Protein AF-A0A2W6FII2-F1 (afdb_monomer_lite)

Secondary structure (DSSP, 8-state):
-----PPP-------------------------------------------------------------------------PPP---------------------------------PPPPPPPPPHHHHHHHHHHHHHS-TT--EE--HHHHHHHHHHT--TTTEE-GGG---STT--EEEE-HHHHHHHTT-HHHHHHHHHEEEEEEES-GGG-EEEEEE-TT-HHHHHHHHHHHHHHHHHHHHHHHH-TTEE--HHHHHHHHTT-B-HHHHHHHHHHHTTS-EEEEEEE--HHHHHTT--B-EEEEEESSGGGHHHHHHHS-GGGS-SEEEESSSSEEEEEPPP-SSPPPP--

Structure (mmCIF, N/CA/C/O backbone):
data_AF-A0A2W6FII2-F1
#
_entry.id   AF-A0A2W6FII2-F1
#
loop_
_atom_site.group_PDB
_atom_site.id
_atom_site.type_symbol
_atom_site.label_atom_id
_atom_site.label_alt_id
_atom_site.label_comp_id
_atom_site.label_asym_id
_atom_site.label_entity_id
_atom_site.label_seq_id
_atom_site.pdbx_PDB_ins_code
_atom_site.Cartn_x
_atom_site.Cartn_y
_atom_site.Cartn_z
_atom_site.occupancy
_atom_site.B_iso_or_equiv
_atom_site.auth_seq_id
_atom_site.auth_comp_id
_atom_site.auth_asym_id
_atom_site.auth_atom_id
_atom_site.pdbx_PDB_model_num
ATOM 1 N N . MET A 1 1 ? -11.030 -51.544 18.376 1.00 38.69 1 MET A N 1
ATOM 2 C CA . MET A 1 1 ? -12.032 -50.611 17.818 1.00 38.69 1 MET A CA 1
ATOM 3 C C . MET A 1 1 ? -12.197 -49.469 18.803 1.00 38.69 1 MET A C 1
ATOM 5 O O . MET A 1 1 ? -12.538 -49.742 19.943 1.00 38.69 1 MET A O 1
ATOM 9 N N . VAL A 1 2 ? -11.914 -48.232 18.395 1.00 33.31 2 VAL A N 1
ATOM 10 C CA . VAL A 1 2 ? -12.173 -47.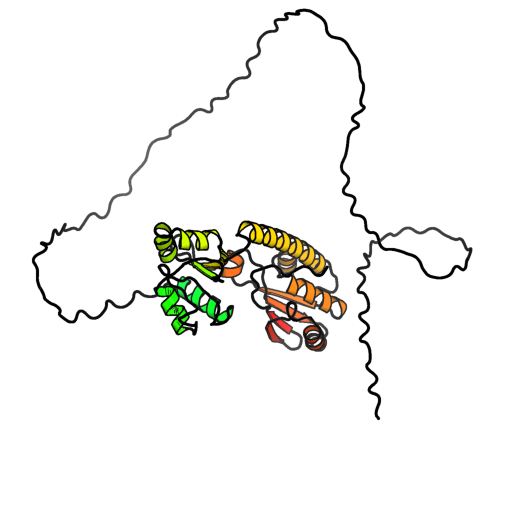013 19.182 1.00 33.31 2 VAL A CA 1
ATOM 11 C C . VAL A 1 2 ? -12.796 -46.013 18.215 1.00 33.31 2 VAL A C 1
ATOM 13 O O . VAL A 1 2 ? -12.266 -45.825 17.123 1.00 33.31 2 VAL A O 1
ATOM 16 N N . SER A 1 3 ? -13.945 -45.444 18.575 1.00 34.66 3 SER A N 1
ATOM 17 C CA . SER A 1 3 ? -14.685 -44.529 17.703 1.00 34.66 3 SER A CA 1
ATOM 18 C C . SER A 1 3 ? -14.282 -43.090 18.007 1.00 34.66 3 SER A C 1
ATOM 20 O O . SER A 1 3 ? -14.529 -42.609 19.111 1.00 34.66 3 SER A O 1
ATOM 22 N N . HIS A 1 4 ? -13.659 -42.402 17.048 1.00 36.09 4 HIS A N 1
ATOM 23 C CA . HIS A 1 4 ? -13.404 -40.968 17.166 1.00 36.09 4 HIS A CA 1
ATOM 24 C C . HIS A 1 4 ? -14.621 -40.183 16.680 1.00 36.09 4 HIS A C 1
ATOM 26 O O . HIS A 1 4 ? -14.903 -40.105 15.486 1.00 36.09 4 HIS A O 1
ATOM 32 N N . GLN A 1 5 ? -15.334 -39.599 17.637 1.00 37.62 5 GLN A N 1
ATOM 33 C CA . GLN A 1 5 ? -16.468 -38.721 17.398 1.00 37.62 5 GLN A CA 1
ATOM 34 C C . GLN A 1 5 ? -15.953 -37.348 16.939 1.00 37.62 5 GLN A C 1
ATOM 36 O O . GLN A 1 5 ? -15.399 -36.588 17.732 1.00 37.62 5 GLN A O 1
ATOM 41 N N . VAL A 1 6 ? -16.092 -37.053 15.645 1.00 36.03 6 VAL A N 1
ATOM 42 C CA . VAL A 1 6 ? -15.770 -35.735 15.076 1.00 36.03 6 VAL A CA 1
ATOM 43 C C . VAL A 1 6 ? -16.868 -34.747 15.473 1.00 36.03 6 VAL A C 1
ATOM 45 O O . VAL A 1 6 ? -18.050 -35.076 15.389 1.00 36.03 6 VAL A O 1
ATOM 48 N N . ALA A 1 7 ? -16.481 -33.553 15.922 1.00 32.28 7 ALA A N 1
ATOM 49 C CA . ALA A 1 7 ? -17.404 -32.479 16.275 1.00 32.28 7 ALA A CA 1
ATOM 50 C C . ALA A 1 7 ? -17.433 -31.414 15.169 1.00 32.28 7 ALA A C 1
ATOM 52 O O . ALA A 1 7 ? -16.389 -30.854 14.828 1.00 32.28 7 ALA A O 1
ATOM 53 N N . ASP A 1 8 ? -18.621 -31.119 14.640 1.00 32.62 8 ASP A N 1
ATOM 54 C CA . ASP A 1 8 ? -18.817 -30.066 13.641 1.00 32.62 8 ASP A CA 1
ATOM 55 C C . ASP A 1 8 ? -18.682 -28.659 14.258 1.00 32.62 8 ASP A C 1
ATOM 57 O O . ASP A 1 8 ? -19.377 -28.342 15.231 1.00 32.62 8 ASP A O 1
ATOM 61 N N . PRO A 1 9 ? -17.852 -27.763 13.690 1.00 36.78 9 PRO A N 1
ATOM 62 C CA . PRO A 1 9 ? -17.838 -26.358 14.071 1.00 36.78 9 PRO A CA 1
ATOM 63 C C . PRO A 1 9 ? -19.024 -25.617 13.431 1.00 36.78 9 PRO A C 1
ATOM 65 O O . PRO A 1 9 ? -19.047 -25.348 12.229 1.00 36.78 9 PRO A O 1
ATOM 68 N N . LEU A 1 10 ? -20.010 -25.251 14.253 1.00 30.50 10 LEU A N 1
ATOM 69 C CA . LEU A 1 10 ? -21.187 -24.478 13.841 1.00 30.50 10 LEU A CA 1
ATOM 70 C C . LEU A 1 10 ? -20.813 -23.063 13.355 1.00 30.50 10 LEU A C 1
ATOM 72 O O . LEU A 1 10 ? -20.697 -22.128 14.149 1.00 30.50 10 LEU A O 1
ATOM 76 N N . PHE A 1 11 ? -20.710 -22.877 12.037 1.00 33.56 11 PHE A N 1
ATOM 77 C CA . PHE A 1 11 ? -20.676 -21.551 11.412 1.00 33.56 11 PHE A CA 1
ATOM 78 C C . PHE A 1 11 ? -22.056 -20.880 11.499 1.00 33.56 11 PHE A C 1
ATOM 80 O O . PHE A 1 11 ? -22.897 -21.009 10.608 1.00 33.56 11 PHE A O 1
ATOM 87 N N . SER A 1 12 ? -22.298 -20.158 12.595 1.00 29.80 12 SER A N 1
ATOM 88 C CA . SER A 1 12 ? -23.512 -19.352 12.756 1.00 29.80 12 SER A CA 1
ATOM 89 C C . SER A 1 12 ? -23.487 -18.115 11.849 1.00 29.80 12 SER A C 1
ATOM 91 O O . SER A 1 12 ? -22.451 -17.471 11.676 1.00 29.80 12 SER A O 1
ATOM 93 N N . ARG A 1 13 ? -24.637 -17.775 11.259 1.00 32.69 13 ARG A N 1
ATOM 94 C CA . ARG A 1 13 ? -24.774 -16.669 10.299 1.00 32.69 13 ARG A CA 1
ATOM 95 C C . ARG A 1 13 ? -24.681 -15.311 10.999 1.00 32.69 13 ARG A C 1
ATOM 97 O O . ARG A 1 13 ? -25.552 -14.980 11.801 1.00 32.69 13 ARG A O 1
ATOM 104 N N . VAL A 1 14 ? -23.721 -14.479 10.601 1.00 31.52 14 VAL A N 1
ATOM 105 C CA . VAL A 1 14 ? -23.746 -13.041 10.911 1.00 31.52 14 VAL A CA 1
ATOM 106 C C . VAL A 1 14 ? -24.848 -12.384 10.074 1.00 31.52 14 VAL A C 1
ATOM 108 O O . VAL A 1 14 ? -24.750 -12.317 8.850 1.00 31.52 14 VAL A O 1
ATOM 111 N N . GLN A 1 15 ? -25.913 -11.907 10.721 1.00 33.03 15 GLN A N 1
ATOM 112 C CA . GLN A 1 15 ? -26.929 -11.066 10.085 1.00 33.03 15 GLN A CA 1
ATOM 113 C C . GLN A 1 15 ? -26.671 -9.595 10.420 1.00 33.03 15 GLN A C 1
ATOM 115 O O . GLN A 1 15 ? -26.760 -9.203 11.582 1.00 33.03 15 GLN A O 1
ATOM 120 N N . LEU A 1 16 ? -26.431 -8.759 9.404 1.00 30.34 16 LEU A N 1
ATOM 121 C CA . LEU A 1 16 ? -26.500 -7.307 9.578 1.00 30.34 16 LEU A CA 1
ATOM 122 C C . LEU A 1 16 ? -27.963 -6.891 9.780 1.00 30.34 16 LEU A C 1
ATOM 124 O O . LEU A 1 16 ? -28.740 -6.825 8.827 1.00 30.34 16 LEU A O 1
ATOM 128 N N . VAL A 1 17 ? -28.332 -6.572 11.021 1.00 32.59 17 VAL A N 1
ATOM 129 C CA . VAL A 1 17 ? -29.621 -5.949 11.346 1.00 32.59 17 VAL A CA 1
ATOM 130 C C . VAL A 1 17 ? -29.459 -4.429 11.327 1.00 32.59 17 VAL A C 1
ATOM 132 O O . VAL A 1 17 ? -28.720 -3.860 12.127 1.00 32.59 17 VAL A O 1
ATOM 135 N N . SER A 1 18 ? -30.161 -3.754 10.415 1.00 29.23 18 SER A N 1
ATOM 136 C CA . SER A 1 18 ? -30.154 -2.290 10.337 1.00 29.23 18 SER A CA 1
ATOM 137 C C . SER A 1 18 ? -31.098 -1.682 11.380 1.00 29.23 18 SER A C 1
ATOM 139 O O . SER A 1 18 ? -32.319 -1.815 11.283 1.00 29.23 18 SER A O 1
ATOM 141 N N . ALA A 1 19 ? -30.539 -0.998 12.379 1.00 31.92 19 ALA A N 1
ATOM 142 C CA . ALA A 1 19 ? -31.303 -0.310 13.415 1.00 31.92 19 ALA A CA 1
ATOM 143 C C . ALA A 1 19 ? -31.747 1.092 12.948 1.00 31.92 19 ALA A C 1
ATOM 145 O O . ALA A 1 19 ? -31.068 2.089 13.190 1.00 31.92 19 ALA A O 1
ATOM 146 N N . CYS A 1 20 ? -32.903 1.180 12.284 1.00 30.62 20 CYS A N 1
ATOM 147 C CA . CYS A 1 20 ? -33.530 2.461 11.945 1.00 30.62 20 CYS A CA 1
ATOM 148 C C . CYS A 1 20 ? -34.517 2.888 13.047 1.00 30.62 20 CYS A C 1
ATOM 150 O O . CYS A 1 20 ? -35.467 2.166 13.354 1.00 30.62 20 CYS A O 1
ATOM 152 N N . ALA A 1 21 ? -34.303 4.057 13.654 1.00 39.03 21 ALA A N 1
ATOM 153 C CA . ALA A 1 21 ? -35.127 4.537 14.761 1.00 39.03 21 ALA A CA 1
ATOM 154 C C . ALA A 1 21 ? -36.501 5.055 14.293 1.00 39.03 21 ALA A C 1
ATOM 156 O O . ALA A 1 21 ? -36.582 5.911 13.411 1.00 39.03 21 ALA A O 1
ATOM 157 N N . LYS A 1 22 ? -37.581 4.612 14.952 1.00 30.72 22 LYS A N 1
ATOM 158 C CA . LYS A 1 22 ? -38.911 5.238 14.868 1.00 30.72 22 LYS A CA 1
ATOM 159 C C . LYS A 1 22 ? -39.575 5.350 16.238 1.00 30.72 22 LYS A C 1
ATOM 161 O O . LYS A 1 22 ? -40.019 4.364 16.814 1.00 30.72 22 LYS A O 1
ATOM 166 N N . THR A 1 23 ? -39.696 6.582 16.718 1.00 40.09 23 THR A N 1
ATOM 167 C CA . THR A 1 23 ? -40.531 6.970 17.858 1.00 40.09 23 THR A CA 1
ATOM 168 C C . THR A 1 23 ? -41.933 7.356 17.384 1.00 40.09 23 THR A C 1
ATOM 170 O O . THR A 1 23 ? -42.165 8.473 16.928 1.00 40.09 23 THR A O 1
ATOM 173 N N . SER A 1 24 ? -42.896 6.441 17.495 1.00 38.03 24 SER A N 1
ATOM 174 C CA . SER A 1 24 ? -44.338 6.749 17.569 1.00 38.03 24 SER A CA 1
ATOM 175 C C . SER A 1 24 ? -45.067 5.513 18.096 1.00 38.03 24 SER A C 1
ATOM 177 O O . SER A 1 24 ? -44.830 4.416 17.598 1.00 38.03 24 SER A O 1
ATOM 179 N N . GLY A 1 25 ? -45.923 5.662 19.107 1.00 38.06 25 GLY A N 1
ATOM 180 C CA . GLY A 1 25 ? -46.689 4.545 19.669 1.00 38.06 25 GLY A CA 1
ATOM 181 C C . GLY A 1 25 ? -48.115 4.474 19.126 1.00 38.06 25 GLY A C 1
ATOM 182 O O . GLY A 1 25 ? -48.689 5.498 18.764 1.00 38.06 25 GLY A O 1
ATOM 183 N N . PHE A 1 26 ? -48.704 3.278 19.148 1.00 33.31 26 PHE A N 1
ATOM 184 C CA . PHE A 1 26 ? -50.156 3.079 19.157 1.00 33.31 26 PHE A CA 1
ATOM 185 C C . PHE A 1 26 ? -50.503 1.809 19.951 1.00 33.31 26 PHE A C 1
ATOM 187 O O . PHE A 1 26 ? -49.654 0.936 20.137 1.00 33.31 26 PHE A O 1
ATOM 194 N N . THR A 1 27 ? -51.719 1.734 20.485 1.00 43.84 27 THR A N 1
ATOM 195 C CA . THR A 1 27 ? -52.124 0.754 21.507 1.00 43.84 27 THR A CA 1
ATOM 196 C C . THR A 1 27 ? -52.907 -0.444 20.962 1.00 43.84 27 THR A C 1
ATOM 198 O O . THR A 1 27 ? -53.660 -0.322 20.007 1.00 43.84 27 THR A O 1
ATOM 201 N N . HIS A 1 28 ? -52.774 -1.576 21.668 1.00 33.94 28 HIS A N 1
ATOM 202 C CA . HIS A 1 28 ? -53.713 -2.708 21.752 1.00 33.94 28 HIS A CA 1
ATOM 203 C C . HIS A 1 28 ? -54.326 -3.290 20.459 1.00 33.94 28 HIS A C 1
ATOM 205 O O . HIS A 1 28 ? -55.307 -2.778 19.932 1.00 33.94 28 HIS A O 1
ATOM 211 N N . SER A 1 29 ? -53.980 -4.551 20.176 1.00 30.09 29 SER A N 1
ATOM 212 C CA . SER A 1 29 ? -54.974 -5.626 20.340 1.00 30.09 29 SER A CA 1
ATOM 213 C C . SER A 1 29 ? -54.310 -6.985 20.603 1.00 30.09 29 SER A C 1
ATOM 215 O O . SER A 1 29 ? -53.118 -7.160 20.356 1.00 30.09 29 SER A O 1
ATOM 217 N N . ARG A 1 30 ? -55.085 -7.947 21.116 1.00 44.97 30 ARG A N 1
ATOM 218 C CA . ARG A 1 30 ? -54.739 -9.376 21.139 1.00 44.97 30 ARG A CA 1
ATOM 219 C C . ARG A 1 30 ? -55.514 -10.084 20.032 1.00 44.97 30 ARG A C 1
ATOM 221 O O . ARG A 1 30 ? -56.713 -9.867 19.923 1.00 44.97 30 ARG A O 1
ATOM 228 N N . ILE A 1 31 ? -54.865 -11.028 19.364 1.00 36.88 31 ILE A N 1
ATOM 229 C CA . ILE A 1 31 ? -55.362 -12.383 19.075 1.00 36.88 31 ILE A CA 1
ATOM 230 C C . ILE A 1 31 ? -54.108 -13.216 18.791 1.00 36.88 31 ILE A C 1
ATOM 232 O O . ILE A 1 31 ? -53.127 -12.695 18.263 1.00 36.88 31 ILE A O 1
ATOM 236 N N . GLY A 1 32 ? -54.094 -14.468 19.239 1.00 33.66 32 GLY A N 1
ATOM 237 C CA . GLY A 1 32 ? -52.989 -15.389 18.990 1.00 33.66 32 GLY A CA 1
ATOM 238 C C . GLY A 1 32 ? -53.441 -16.481 18.039 1.00 33.66 32 GLY A C 1
ATOM 239 O O . GLY A 1 32 ? -54.550 -16.987 18.184 1.00 33.66 32 GLY A O 1
ATOM 240 N N . GLU A 1 33 ? -52.568 -16.876 17.121 1.00 31.83 33 GLU A N 1
ATOM 241 C CA . GLU A 1 33 ? -52.754 -18.081 16.324 1.00 31.83 33 GLU A CA 1
ATOM 242 C C . GLU A 1 33 ? -51.418 -18.820 16.192 1.00 31.83 33 GLU A C 1
ATOM 244 O O . GLU A 1 33 ? -50.343 -18.235 16.345 1.00 31.83 33 GLU A O 1
ATOM 249 N N . ARG A 1 34 ? -51.497 -20.139 16.026 1.00 36.22 34 ARG A N 1
ATOM 250 C CA . ARG A 1 34 ? -50.380 -21.077 16.166 1.00 36.22 34 ARG A CA 1
ATOM 251 C C . ARG A 1 34 ? -50.219 -21.808 14.843 1.00 36.22 34 ARG A C 1
ATOM 253 O O . ARG A 1 34 ? -51.082 -22.607 14.494 1.00 36.22 34 ARG A O 1
ATOM 260 N N . MET A 1 35 ? -49.132 -21.535 14.129 1.00 27.28 35 MET A N 1
ATOM 261 C CA . MET A 1 35 ? -48.853 -22.135 12.826 1.00 27.28 35 MET A CA 1
ATOM 262 C C . MET A 1 35 ? -47.379 -22.536 12.741 1.00 27.28 35 MET A C 1
ATOM 264 O O . MET A 1 35 ? -46.514 -21.819 13.244 1.00 27.28 35 MET A O 1
ATOM 268 N N . ASP A 1 36 ? -47.127 -23.716 12.179 1.00 32.97 36 ASP A N 1
ATOM 269 C CA . ASP A 1 36 ? -45.833 -24.399 12.243 1.00 32.97 36 ASP A CA 1
ATOM 270 C C . ASP A 1 36 ? -44.835 -23.969 11.148 1.00 32.97 36 ASP A C 1
ATOM 272 O O . ASP A 1 36 ? -45.135 -23.191 10.243 1.00 32.97 36 ASP A O 1
ATOM 276 N N . SER A 1 37 ? -43.602 -24.456 11.296 1.00 32.41 37 SER A N 1
ATOM 277 C CA . SER A 1 37 ? -42.405 -24.053 10.551 1.00 32.41 37 SER A CA 1
ATOM 278 C C . SER A 1 37 ? -42.396 -24.386 9.049 1.00 32.41 37 SER A C 1
ATOM 280 O O . SER A 1 37 ? -43.080 -25.292 8.584 1.00 32.41 37 SER A O 1
ATOM 282 N N . ASN A 1 38 ? -41.440 -23.750 8.355 1.00 30.92 38 ASN A N 1
ATOM 283 C CA . ASN A 1 38 ? -40.922 -24.060 7.011 1.00 30.92 38 ASN A CA 1
ATOM 284 C C . ASN A 1 38 ? -41.774 -23.616 5.802 1.00 30.92 38 ASN A C 1
ATOM 286 O O . ASN A 1 38 ? -42.348 -24.453 5.118 1.00 30.92 38 ASN A O 1
ATOM 290 N N . ASP A 1 39 ? -41.710 -22.324 5.446 1.00 31.08 39 ASP A N 1
ATOM 291 C CA . ASP A 1 39 ? -41.029 -21.923 4.193 1.00 31.08 39 ASP A CA 1
ATOM 292 C C . ASP A 1 39 ? -40.859 -20.392 4.059 1.00 31.08 39 ASP A C 1
ATOM 294 O O . ASP A 1 39 ? -41.840 -19.653 4.012 1.00 31.08 39 ASP A O 1
ATOM 298 N N . VAL A 1 40 ? -39.616 -19.897 3.937 1.00 28.80 40 VAL A N 1
ATOM 299 C CA . VAL A 1 40 ? -39.318 -18.514 3.496 1.00 28.80 40 VAL A CA 1
ATOM 300 C C . VAL A 1 40 ? -38.019 -18.487 2.682 1.00 28.80 40 VAL A C 1
ATOM 302 O O . VAL A 1 40 ? -36.916 -18.425 3.227 1.00 28.80 40 VAL A O 1
ATOM 305 N N . PHE A 1 41 ? -38.141 -18.478 1.353 1.00 31.25 41 PHE A N 1
ATOM 306 C CA . PHE A 1 41 ? -37.009 -18.254 0.450 1.00 31.25 41 PHE A CA 1
ATOM 307 C C . PHE A 1 41 ? -36.593 -16.775 0.413 1.00 31.25 41 PHE A C 1
ATOM 309 O O . PHE A 1 41 ? -37.404 -15.885 0.154 1.00 31.25 41 PHE A O 1
ATOM 316 N N . LEU A 1 42 ? -35.297 -16.506 0.587 1.00 28.17 42 LEU A N 1
ATOM 317 C CA . LEU A 1 42 ? -34.729 -15.164 0.447 1.00 28.17 42 LEU A CA 1
ATOM 318 C C . LEU A 1 42 ? -34.654 -14.742 -1.031 1.00 28.17 42 LEU A C 1
ATOM 320 O O . LEU A 1 42 ? -33.925 -15.335 -1.824 1.00 28.17 42 LEU A O 1
ATOM 324 N N . ARG A 1 43 ? -35.350 -13.655 -1.391 1.00 29.48 43 ARG A N 1
ATOM 325 C CA . ARG A 1 43 ? -35.180 -12.937 -2.669 1.00 29.48 43 ARG A CA 1
ATOM 326 C C . ARG A 1 43 ? -35.158 -11.419 -2.457 1.00 29.48 43 ARG A C 1
ATOM 328 O O . ARG A 1 43 ? -36.135 -10.721 -2.719 1.00 29.48 43 ARG A O 1
ATOM 335 N N . ALA A 1 44 ? -34.008 -10.897 -2.034 1.00 28.72 44 ALA A N 1
ATOM 336 C CA . ALA A 1 44 ? -33.724 -9.462 -2.077 1.00 28.72 44 ALA A CA 1
ATOM 337 C C . ALA A 1 44 ? -33.483 -9.027 -3.537 1.00 28.72 44 ALA A C 1
ATOM 339 O O . ALA A 1 44 ? -32.374 -9.108 -4.063 1.00 28.72 44 ALA A O 1
ATOM 340 N N . ARG A 1 45 ? -34.555 -8.629 -4.229 1.00 27.92 45 ARG A N 1
ATOM 341 C CA . ARG A 1 45 ? -34.520 -8.235 -5.643 1.00 27.92 45 ARG A CA 1
ATOM 342 C C . ARG A 1 45 ? -34.179 -6.748 -5.756 1.00 27.92 45 ARG A C 1
ATOM 344 O O . ARG A 1 45 ? -35.030 -5.912 -5.468 1.00 27.92 45 ARG A O 1
ATOM 351 N N . TRP A 1 46 ? -32.964 -6.420 -6.201 1.00 29.83 46 TRP A N 1
ATOM 352 C CA . TRP A 1 46 ? -32.607 -5.042 -6.559 1.00 29.83 46 TRP A CA 1
ATOM 353 C C . TRP A 1 46 ? -33.564 -4.522 -7.640 1.00 29.83 46 TRP A C 1
ATOM 355 O O . TRP A 1 46 ? -33.584 -5.039 -8.756 1.00 29.83 46 TRP A O 1
ATOM 365 N N . TYR A 1 47 ? -34.346 -3.496 -7.303 1.00 31.09 47 TYR A N 1
ATOM 366 C CA . TYR A 1 47 ? -35.187 -2.758 -8.241 1.00 31.09 47 TYR A CA 1
ATOM 367 C C . TYR A 1 47 ? -34.716 -1.304 -8.274 1.00 31.09 47 TYR A C 1
ATOM 369 O O . TYR A 1 47 ? -35.104 -0.484 -7.445 1.00 31.09 47 TYR A O 1
ATOM 377 N N . GLY A 1 48 ? -33.843 -0.994 -9.233 1.00 28.95 48 GLY A N 1
ATOM 378 C CA . GLY A 1 48 ? -33.548 0.391 -9.581 1.00 28.95 48 GLY A CA 1
ATOM 379 C C . GLY A 1 48 ? -34.761 0.993 -10.285 1.00 28.95 48 GLY A C 1
ATOM 380 O O . GLY A 1 48 ? -35.169 0.488 -11.334 1.00 28.95 48 GLY A O 1
ATOM 381 N N . SER A 1 49 ? -35.342 2.049 -9.712 1.00 28.72 49 SER A N 1
ATOM 382 C CA . SER A 1 49 ? -36.406 2.800 -10.379 1.00 28.72 49 SER A CA 1
ATOM 383 C C . SER A 1 49 ? -35.867 3.373 -11.686 1.00 28.72 49 SER A C 1
ATOM 385 O O . SER A 1 49 ? -34.880 4.106 -11.684 1.00 28.72 49 SER A O 1
ATOM 387 N N . SER A 1 50 ? -36.499 3.016 -12.798 1.00 34.53 50 SER A N 1
ATOM 388 C CA . SER A 1 50 ? -36.220 3.587 -14.112 1.00 34.53 50 SER A CA 1
ATOM 389 C C . SER A 1 50 ? -37.538 4.058 -14.701 1.00 34.53 50 SER A C 1
ATOM 391 O O . SER A 1 50 ? -38.394 3.245 -15.049 1.00 34.53 50 SER A O 1
ATOM 393 N N . ASP A 1 51 ? -37.704 5.377 -14.779 1.00 37.25 51 ASP A N 1
ATOM 394 C CA . ASP A 1 51 ? -38.867 5.979 -15.417 1.00 37.25 51 ASP A CA 1
ATOM 395 C C . ASP A 1 51 ? -38.923 5.554 -16.886 1.00 37.25 51 ASP A C 1
ATOM 397 O O . ASP A 1 51 ? -38.012 5.816 -17.677 1.00 37.25 51 ASP A O 1
ATOM 401 N N . ARG A 1 52 ? -40.022 4.899 -17.259 1.00 37.22 52 ARG A N 1
ATOM 402 C CA . ARG A 1 52 ? -40.416 4.699 -18.650 1.00 37.22 52 ARG A CA 1
ATOM 403 C C . ARG A 1 52 ? -41.728 5.425 -18.874 1.00 37.22 52 ARG A C 1
ATOM 405 O O . ARG A 1 52 ? -42.759 5.000 -18.368 1.00 37.22 52 ARG A O 1
ATOM 412 N N . ALA A 1 53 ? -41.664 6.501 -19.651 1.00 36.34 53 ALA A N 1
ATOM 413 C CA . ALA A 1 53 ? -42.850 7.078 -20.260 1.00 36.34 53 ALA A CA 1
ATOM 414 C C . ALA A 1 53 ? -43.474 6.067 -21.237 1.00 36.34 53 ALA A C 1
ATOM 416 O O . ALA A 1 53 ? -42.753 5.317 -21.906 1.00 36.34 53 ALA A O 1
ATOM 417 N N . ASP A 1 54 ? -44.802 6.061 -21.319 1.00 39.47 54 ASP A N 1
ATOM 418 C CA . ASP A 1 54 ? -45.547 5.182 -22.215 1.00 39.47 54 ASP A CA 1
ATOM 419 C C . ASP A 1 54 ? -45.211 5.428 -23.691 1.00 39.47 54 ASP A C 1
ATOM 421 O O . ASP A 1 54 ? -45.139 6.565 -24.162 1.00 39.47 54 ASP A O 1
ATOM 425 N N . VAL A 1 55 ? -45.083 4.335 -24.446 1.00 38.78 55 VAL A N 1
ATOM 426 C CA . VAL A 1 55 ? -45.049 4.350 -25.913 1.00 38.78 55 VAL A CA 1
ATOM 427 C C . VAL A 1 55 ? -46.214 3.506 -26.418 1.00 38.78 55 VAL A C 1
ATOM 429 O O . VAL A 1 55 ? -46.080 2.312 -26.688 1.00 38.78 55 VAL A O 1
ATOM 432 N N . SER A 1 56 ? -47.382 4.137 -26.524 1.00 45.66 56 SER A N 1
ATOM 433 C CA . SER A 1 56 ? -48.563 3.530 -27.138 1.00 45.66 56 SER A CA 1
ATOM 434 C C . SER A 1 56 ? -48.342 3.329 -28.637 1.00 45.66 56 SER A C 1
ATOM 436 O O . SER A 1 56 ? -48.084 4.285 -29.368 1.00 45.66 56 SER A O 1
ATOM 438 N N . MET A 1 57 ? -48.490 2.093 -29.116 1.00 39.53 57 MET A N 1
ATOM 439 C CA . MET A 1 57 ? -48.549 1.816 -30.552 1.00 39.53 57 MET A CA 1
ATOM 440 C C . MET A 1 57 ? -49.908 2.241 -31.120 1.00 39.53 57 MET A C 1
ATOM 442 O O . MET A 1 57 ? -50.950 1.812 -30.629 1.00 39.53 57 MET A O 1
ATOM 446 N N . GLY A 1 58 ? -49.889 3.035 -32.191 1.00 41.94 58 GLY A N 1
ATOM 447 C CA . GLY A 1 58 ? -51.062 3.384 -32.991 1.00 41.94 58 GLY A CA 1
ATOM 448 C C . GLY A 1 58 ? -50.734 3.277 -34.478 1.00 41.94 58 GLY A C 1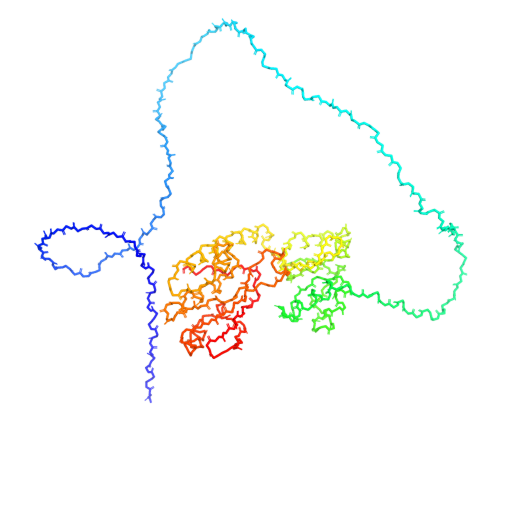
ATOM 449 O O . GLY A 1 58 ? -49.810 3.932 -34.954 1.00 41.94 58 GLY A O 1
ATOM 450 N N . LEU A 1 59 ? -51.467 2.432 -35.204 1.00 52.12 59 LEU A N 1
ATOM 451 C CA . LEU A 1 59 ? -51.338 2.260 -36.655 1.00 52.12 59 LEU A CA 1
ATOM 452 C C . LEU A 1 59 ? -52.347 3.156 -37.387 1.00 52.12 59 LEU A C 1
ATOM 454 O O . LEU A 1 59 ? -53.511 3.214 -36.996 1.00 52.12 59 LEU A O 1
ATOM 458 N N . GLY A 1 60 ? -51.924 3.791 -38.483 1.00 37.78 60 GLY A N 1
ATOM 459 C CA . GLY A 1 60 ? -52.800 4.572 -39.360 1.00 37.78 60 GLY A CA 1
ATOM 460 C C . GLY A 1 60 ? -52.144 4.910 -40.704 1.00 37.78 60 GLY A C 1
ATOM 461 O O . GLY A 1 60 ? -50.957 5.219 -40.757 1.00 37.78 60 GLY A O 1
ATOM 462 N N . HIS A 1 61 ? -52.918 4.821 -41.790 1.00 39.50 61 HIS A N 1
ATOM 463 C CA . HIS A 1 61 ? -52.617 5.441 -43.095 1.00 39.50 61 HIS A CA 1
ATOM 464 C C . HIS A 1 61 ? -52.751 6.987 -42.971 1.00 39.50 61 HIS A C 1
ATOM 466 O O . HIS A 1 61 ? -53.269 7.467 -41.967 1.00 39.50 61 HIS A O 1
ATOM 472 N N . ASP A 1 62 ? -52.287 7.848 -43.882 1.00 40.28 62 ASP A N 1
ATOM 473 C CA . ASP A 1 62 ? -52.385 7.795 -45.351 1.00 40.28 62 ASP A CA 1
ATOM 474 C C . ASP A 1 62 ? -51.415 8.812 -46.022 1.00 40.28 62 ASP A C 1
ATOM 476 O O . ASP A 1 62 ? -51.056 9.800 -45.372 1.00 40.28 62 ASP A O 1
ATOM 480 N N . PRO A 1 63 ? -50.958 8.635 -47.285 1.00 70.06 63 PRO A N 1
ATOM 481 C CA . PRO A 1 63 ? -49.974 9.527 -47.902 1.00 70.06 63 PRO A CA 1
ATOM 482 C C . PRO A 1 63 ? -50.567 10.484 -48.957 1.00 70.06 63 PRO A C 1
ATOM 484 O O . PRO A 1 63 ? -50.871 10.071 -50.080 1.00 70.06 63 PRO A O 1
ATOM 487 N N . SER A 1 64 ? -50.608 11.800 -48.687 1.00 48.53 64 SER A N 1
ATOM 488 C CA . SER A 1 64 ? -50.764 12.799 -49.765 1.00 48.53 64 SER A CA 1
ATOM 489 C C . SER A 1 64 ? -50.412 14.264 -49.453 1.00 48.53 64 SER A C 1
ATOM 491 O O . SER A 1 64 ? -50.858 14.842 -48.472 1.00 48.53 64 SER A O 1
ATOM 493 N N . ARG A 1 65 ? -49.771 14.873 -50.466 1.00 41.81 65 ARG A N 1
ATOM 494 C CA . ARG A 1 65 ? -49.909 16.260 -50.971 1.00 41.81 65 ARG A CA 1
ATOM 495 C C . ARG A 1 65 ? -49.346 17.500 -50.232 1.00 41.81 65 ARG A C 1
ATOM 497 O O . ARG A 1 65 ? -49.620 17.801 -49.083 1.00 41.81 65 ARG A O 1
ATOM 504 N N . THR A 1 66 ? -48.720 18.316 -51.094 1.00 42.75 66 THR A N 1
ATOM 505 C CA . THR A 1 66 ? -48.660 19.796 -51.149 1.00 42.75 66 THR A CA 1
ATOM 506 C C . THR A 1 66 ? -47.941 20.607 -50.066 1.00 42.75 66 THR A C 1
ATOM 508 O O . THR A 1 66 ? -48.495 20.950 -49.033 1.00 42.75 66 THR A O 1
ATOM 511 N N . VAL A 1 67 ? -46.757 21.097 -50.460 1.00 49.03 67 VAL A N 1
ATOM 512 C CA . VAL A 1 67 ? -46.499 22.529 -50.744 1.00 49.03 67 VAL A CA 1
ATOM 513 C C . VAL A 1 67 ? -47.166 23.540 -49.798 1.00 49.03 67 VAL A C 1
ATOM 515 O O . VAL A 1 67 ? -48.327 23.897 -49.970 1.00 49.03 67 VAL A O 1
ATOM 518 N N . GLY A 1 68 ? -46.354 24.132 -48.919 1.00 38.25 68 GLY A N 1
ATOM 519 C CA . GLY A 1 68 ? -46.676 25.360 -48.191 1.00 38.25 68 GLY A CA 1
ATOM 520 C C . GLY A 1 68 ? -45.412 26.180 -47.936 1.00 38.25 68 GLY A C 1
ATOM 521 O O . GLY A 1 68 ? -44.674 25.907 -46.995 1.00 38.25 68 GLY A O 1
ATOM 522 N N . GLN A 1 69 ? -45.128 27.176 -48.783 1.00 48.72 69 GLN A N 1
ATOM 523 C CA . GLN A 1 69 ? -44.071 28.148 -48.489 1.00 48.72 69 GLN A CA 1
ATOM 524 C C . GLN A 1 69 ? -44.538 29.090 -47.377 1.00 48.72 69 GLN A C 1
ATOM 526 O O . GLN A 1 69 ? -45.597 29.695 -47.513 1.00 48.72 69 GLN A O 1
ATOM 531 N N . HIS A 1 70 ? -43.705 29.338 -46.365 1.00 41.75 70 HIS A N 1
ATOM 532 C CA . HIS A 1 70 ? -43.805 30.579 -45.597 1.00 41.75 70 HIS A CA 1
ATOM 533 C C . HIS A 1 70 ? -42.430 31.165 -45.271 1.00 41.75 70 HIS A C 1
ATOM 535 O O . HIS A 1 70 ? -41.585 30.541 -44.633 1.00 41.75 70 HIS A O 1
ATOM 541 N N . ARG A 1 71 ? -42.215 32.407 -45.720 1.00 47.50 71 ARG A N 1
ATOM 542 C CA . ARG A 1 71 ? -41.081 33.245 -45.319 1.00 47.50 71 ARG A CA 1
ATOM 543 C C . ARG A 1 71 ? -41.369 33.874 -43.953 1.00 47.50 71 ARG A C 1
ATOM 545 O O . ARG A 1 71 ? -42.354 34.594 -43.826 1.00 47.50 71 ARG A O 1
ATOM 552 N N . ALA A 1 72 ? -40.451 33.706 -43.006 1.00 45.94 72 ALA A N 1
ATOM 553 C CA . ALA A 1 72 ? -40.246 34.604 -41.866 1.00 45.94 72 ALA A CA 1
ATOM 554 C C . ALA A 1 72 ? -38.763 34.495 -41.441 1.00 45.94 72 ALA A C 1
ATOM 556 O O . ALA A 1 72 ? -38.349 33.515 -40.837 1.00 45.94 72 ALA A O 1
ATOM 557 N N . SER A 1 73 ? -37.855 35.296 -42.000 1.00 46.72 73 SER A N 1
ATOM 558 C CA . SER A 1 73 ? -37.545 36.677 -41.586 1.00 46.72 73 SER A CA 1
ATOM 559 C C . SER A 1 73 ? -36.761 36.789 -40.263 1.00 46.72 73 SER A C 1
ATOM 561 O O . SER A 1 73 ? -37.323 37.067 -39.211 1.00 46.72 73 SER A O 1
ATOM 563 N N . ILE A 1 74 ? -35.436 36.656 -40.382 1.00 48.84 74 ILE A N 1
ATOM 564 C CA . ILE A 1 74 ? -34.408 37.479 -39.714 1.00 48.84 74 ILE A CA 1
ATOM 565 C C . ILE A 1 74 ? -34.607 37.773 -38.210 1.00 48.84 74 ILE A C 1
ATOM 567 O O . ILE A 1 74 ? -35.307 38.713 -37.835 1.00 48.84 74 ILE A O 1
ATOM 571 N N . ARG A 1 75 ? -33.753 37.168 -37.373 1.00 43.81 75 ARG A N 1
ATOM 572 C CA . ARG A 1 75 ? -33.028 37.925 -36.333 1.00 43.81 75 ARG A CA 1
ATOM 573 C C . ARG A 1 75 ? -31.671 37.294 -36.030 1.00 43.81 75 ARG A C 1
ATOM 575 O O . ARG A 1 75 ? -31.589 36.187 -35.515 1.00 43.81 75 ARG A O 1
ATOM 582 N N . SER A 1 76 ? -30.604 38.018 -36.353 1.00 47.12 76 SER A N 1
ATOM 583 C CA . SER A 1 76 ? -29.225 37.627 -36.070 1.00 47.12 76 SER A CA 1
ATOM 584 C C . SER A 1 76 ? -28.847 37.960 -34.624 1.00 47.12 76 SER A C 1
ATOM 586 O O . SER A 1 76 ? -28.678 39.125 -34.255 1.00 47.12 76 SER A O 1
ATOM 588 N N . THR A 1 77 ? -28.669 36.934 -33.794 1.00 49.09 77 THR A N 1
ATOM 589 C CA . THR A 1 77 ? -27.917 37.064 -32.540 1.00 49.09 77 THR A CA 1
ATOM 590 C C . THR A 1 77 ? -26.421 37.129 -32.859 1.00 49.09 77 THR A C 1
ATOM 592 O O . THR A 1 77 ? -25.922 36.469 -33.769 1.00 49.09 77 THR A O 1
ATOM 595 N N . ARG A 1 78 ? -25.709 38.039 -32.188 1.00 49.84 78 ARG A N 1
ATOM 596 C CA . ARG A 1 78 ? -24.383 38.505 -32.622 1.00 49.84 78 ARG A CA 1
ATOM 597 C C . ARG A 1 78 ? -23.271 37.607 -32.081 1.00 49.84 78 ARG A C 1
ATOM 599 O O . ARG A 1 78 ? -23.245 37.330 -30.884 1.00 49.84 78 ARG A O 1
ATOM 606 N N . PHE A 1 79 ? -22.303 37.253 -32.927 1.00 46.78 79 PHE A N 1
ATOM 607 C CA . PHE A 1 79 ? -21.038 36.675 -32.469 1.00 46.78 79 PHE A CA 1
ATOM 608 C C . PHE A 1 79 ? -20.269 37.705 -31.631 1.00 46.78 79 PHE A C 1
ATOM 610 O O . PHE A 1 79 ? -19.850 38.753 -32.124 1.00 46.78 79 PHE A O 1
ATOM 617 N N . GLY A 1 80 ? -20.107 37.415 -30.340 1.00 41.53 80 GLY A N 1
ATOM 618 C CA . GLY A 1 80 ? -19.390 38.270 -29.399 1.00 41.53 80 GLY A CA 1
ATOM 619 C C . GLY A 1 80 ? -17.877 38.115 -29.521 1.00 41.53 80 GLY A C 1
ATOM 620 O O . GLY A 1 80 ? -17.272 37.397 -28.727 1.00 41.53 80 GLY A O 1
ATOM 621 N N . HIS A 1 81 ? -17.257 38.799 -30.485 1.00 39.44 81 HIS A N 1
ATOM 622 C CA . HIS A 1 81 ? -15.797 38.906 -30.550 1.00 39.44 81 HIS A CA 1
ATOM 623 C C . HIS A 1 81 ? -15.254 39.550 -29.263 1.00 39.44 81 HIS A C 1
ATOM 625 O O . HIS A 1 81 ? -15.492 40.730 -29.004 1.00 39.44 81 HIS A O 1
ATOM 631 N N . ARG A 1 82 ? -14.497 38.791 -28.460 1.00 47.47 82 ARG A N 1
ATOM 632 C CA . ARG A 1 82 ? -13.688 39.365 -27.374 1.00 47.47 82 ARG A CA 1
ATOM 633 C C . ARG A 1 82 ? -12.418 39.980 -27.980 1.00 47.47 82 ARG A C 1
ATOM 635 O O . ARG A 1 82 ? -11.711 39.272 -28.695 1.00 47.47 82 ARG A O 1
ATOM 642 N N . PRO A 1 83 ? -12.124 41.270 -27.740 1.00 55.28 83 PRO A N 1
ATOM 643 C CA . PRO A 1 83 ? -10.977 41.927 -28.352 1.00 55.28 83 PRO A CA 1
ATOM 644 C C . PRO A 1 83 ? -9.663 41.502 -27.690 1.00 55.28 83 PRO A C 1
ATOM 646 O O . PRO A 1 83 ? -9.554 41.462 -26.464 1.00 55.28 83 PRO A O 1
ATOM 649 N N . TYR A 1 84 ? -8.639 41.277 -28.511 1.00 42.25 84 TYR A N 1
ATOM 650 C CA . TYR A 1 84 ? -7.253 41.307 -28.051 1.00 42.25 84 TYR A CA 1
ATOM 651 C C . TYR A 1 84 ? -6.906 42.725 -27.571 1.00 42.25 84 TYR A C 1
ATOM 653 O O . TYR A 1 84 ? -7.272 43.713 -28.211 1.00 42.25 84 TYR A O 1
ATOM 661 N N . ARG A 1 85 ? -6.133 42.829 -26.487 1.00 48.97 85 ARG A N 1
ATOM 662 C CA . ARG A 1 85 ? -5.383 44.041 -26.137 1.00 48.97 85 ARG A CA 1
ATOM 663 C C . ARG A 1 85 ? -3.940 43.657 -25.805 1.00 48.97 85 ARG A C 1
ATOM 665 O O . ARG A 1 85 ? -3.739 42.979 -24.800 1.00 48.97 85 ARG A O 1
ATOM 672 N N . PRO A 1 86 ? -2.947 44.065 -26.612 1.00 52.84 86 PRO A N 1
ATOM 673 C CA . PRO A 1 86 ? -1.553 43.963 -26.216 1.00 52.84 86 PRO A CA 1
ATOM 674 C C . PRO A 1 86 ? -1.226 45.061 -25.198 1.00 52.84 86 PRO A C 1
ATOM 676 O O . PRO A 1 86 ? -1.664 46.203 -25.343 1.00 52.84 86 PRO A O 1
ATOM 679 N N . VAL A 1 87 ? -0.410 44.726 -24.202 1.00 54.53 87 VAL A N 1
ATOM 680 C CA . VAL A 1 87 ? 0.361 45.698 -23.419 1.00 54.53 87 VAL A CA 1
ATOM 681 C C . VAL A 1 87 ? 1.823 45.284 -23.542 1.00 54.53 87 VAL A C 1
ATOM 683 O O . VAL A 1 87 ? 2.157 44.110 -23.402 1.00 54.53 87 VAL A O 1
ATOM 686 N N . VAL A 1 88 ? 2.665 46.249 -23.894 1.00 44.12 88 VAL A N 1
ATOM 687 C CA . VAL A 1 88 ? 4.103 46.107 -24.173 1.00 44.12 88 VAL A CA 1
ATOM 688 C C . VAL A 1 88 ? 4.855 46.990 -23.159 1.00 44.12 88 VAL A C 1
ATOM 690 O O . VAL A 1 88 ? 4.210 47.828 -22.532 1.00 44.12 88 VAL A O 1
ATOM 693 N N . LEU A 1 89 ? 6.188 46.841 -23.047 1.00 43.06 89 LEU A N 1
ATOM 694 C CA . LEU A 1 89 ? 7.106 47.525 -22.101 1.00 43.06 89 LEU A CA 1
ATOM 695 C C . LEU A 1 89 ? 6.984 47.054 -20.625 1.00 43.06 89 LEU A C 1
ATOM 697 O O . LEU A 1 89 ? 5.876 46.834 -20.155 1.00 43.06 89 LEU A O 1
ATOM 701 N N . THR A 1 90 ? 8.033 46.915 -19.788 1.00 42.75 90 THR A N 1
ATOM 702 C CA . THR A 1 90 ? 9.521 46.740 -19.907 1.00 42.75 90 THR A CA 1
ATOM 703 C C . THR A 1 90 ? 10.059 46.317 -18.495 1.00 42.75 90 THR A C 1
ATOM 705 O O . THR A 1 90 ? 9.228 46.121 -17.616 1.00 42.75 90 THR A O 1
ATOM 708 N N . LEU A 1 91 ? 11.344 46.130 -18.117 1.00 36.75 91 LEU A N 1
ATOM 709 C CA . LEU A 1 91 ? 12.695 46.355 -18.690 1.00 36.75 91 LEU A CA 1
ATOM 710 C C . LEU A 1 91 ? 13.729 45.386 -18.029 1.00 36.75 91 LEU A C 1
ATOM 712 O O . LEU A 1 91 ? 13.445 44.771 -17.009 1.00 36.75 91 LEU A O 1
ATOM 716 N N . LEU A 1 92 ? 14.927 45.298 -18.622 1.00 35.84 92 LEU A N 1
ATOM 717 C CA . LEU A 1 92 ? 16.239 44.813 -18.125 1.00 35.84 92 LEU A CA 1
ATOM 718 C C . LEU A 1 92 ? 16.425 44.260 -16.686 1.00 35.84 92 LEU A C 1
ATOM 720 O O . LEU A 1 92 ? 16.418 45.017 -15.721 1.00 35.84 92 LEU A O 1
ATOM 724 N N . VAL A 1 93 ? 16.924 43.013 -16.627 1.00 37.84 93 VAL A N 1
ATOM 725 C CA . VAL A 1 93 ? 18.165 42.604 -15.915 1.00 37.84 93 VAL A CA 1
ATOM 726 C C . VAL A 1 93 ? 18.874 41.591 -16.843 1.00 37.84 93 VAL A C 1
ATOM 728 O O . VAL A 1 93 ? 18.371 40.494 -17.048 1.00 37.84 93 VAL A O 1
ATOM 731 N N . ALA A 1 94 ? 19.854 41.980 -17.666 1.00 34.38 94 ALA A N 1
ATOM 732 C CA . ALA A 1 94 ? 21.284 42.083 -17.327 1.00 34.38 94 ALA A CA 1
ATOM 733 C C . ALA A 1 94 ? 21.871 40.742 -16.801 1.00 34.38 94 ALA A C 1
ATOM 735 O O . ALA A 1 94 ? 21.867 40.484 -15.607 1.00 34.38 94 ALA A O 1
ATOM 736 N N . ALA A 1 95 ? 22.204 39.775 -17.662 1.00 36.81 95 ALA A N 1
ATOM 737 C CA . ALA A 1 95 ? 23.446 39.702 -18.456 1.00 36.81 95 ALA A CA 1
ATOM 738 C C . ALA A 1 95 ? 24.717 39.332 -17.652 1.00 36.81 95 ALA A C 1
ATOM 740 O O . ALA A 1 95 ? 25.551 40.188 -17.381 1.00 36.81 95 ALA A O 1
ATOM 741 N N . LEU A 1 96 ? 24.870 38.037 -17.342 1.00 38.91 96 LEU A N 1
ATOM 742 C CA . LEU A 1 96 ? 26.114 37.301 -17.031 1.00 38.91 96 LEU A CA 1
ATOM 743 C C . LEU A 1 96 ? 25.760 35.791 -17.092 1.00 38.91 96 LEU A C 1
ATOM 745 O O . LEU A 1 96 ? 24.699 35.418 -16.603 1.00 38.91 96 LEU A O 1
ATOM 749 N N . ALA A 1 97 ? 26.529 34.876 -17.694 1.00 41.19 97 ALA A N 1
ATOM 750 C CA . ALA A 1 97 ? 27.835 35.004 -18.344 1.00 41.19 97 ALA A CA 1
ATOM 751 C C . ALA A 1 97 ? 27.912 34.207 -19.669 1.00 41.19 97 ALA A C 1
ATOM 753 O O . ALA A 1 97 ? 27.301 33.149 -19.806 1.00 41.19 97 ALA A O 1
ATOM 754 N N . LEU A 1 98 ? 28.724 34.696 -20.615 1.00 45.94 98 LEU A N 1
ATOM 755 C CA . LEU A 1 98 ? 29.166 33.979 -21.820 1.00 45.94 98 LEU A CA 1
ATOM 756 C C . LEU A 1 98 ? 30.701 33.885 -21.814 1.00 45.94 98 LEU A C 1
ATOM 758 O O . LEU A 1 98 ? 31.373 34.834 -22.206 1.00 45.94 98 LEU A O 1
ATOM 762 N N . ALA A 1 99 ? 31.233 32.754 -21.348 1.00 39.81 99 ALA A N 1
ATOM 763 C CA . ALA A 1 99 ? 32.613 32.266 -21.502 1.00 39.81 99 ALA A CA 1
ATOM 764 C C . ALA A 1 99 ? 32.708 30.924 -20.748 1.00 39.81 99 ALA A C 1
ATOM 766 O O . ALA A 1 99 ? 32.155 30.821 -19.658 1.00 39.81 99 ALA A O 1
ATOM 767 N N . ALA A 1 100 ? 33.370 29.863 -21.209 1.00 39.38 100 ALA A N 1
ATOM 768 C CA . ALA A 1 100 ? 33.962 29.517 -22.509 1.00 39.38 100 ALA A CA 1
ATOM 769 C C . ALA A 1 100 ? 33.849 27.967 -22.641 1.00 39.38 100 ALA A C 1
ATOM 771 O O . ALA A 1 100 ? 33.472 27.313 -21.674 1.00 39.38 100 ALA A O 1
ATOM 772 N N . GLY A 1 101 ? 34.135 27.278 -23.747 1.00 32.81 101 GLY A N 1
ATOM 773 C CA . GLY A 1 101 ? 34.685 27.641 -25.055 1.00 32.81 101 GLY A CA 1
ATOM 774 C C . GLY A 1 101 ? 35.119 26.357 -25.790 1.00 32.81 101 GLY A C 1
ATOM 775 O O . GLY A 1 101 ? 34.704 25.269 -25.407 1.00 32.81 101 GLY A O 1
ATOM 776 N N . ALA A 1 102 ? 35.992 26.484 -26.795 1.00 41.62 102 ALA A N 1
ATOM 777 C CA . ALA A 1 102 ? 36.699 25.380 -27.468 1.00 41.62 102 ALA A CA 1
ATOM 778 C C . ALA A 1 102 ? 35.836 24.267 -28.113 1.00 41.62 102 ALA A C 1
ATOM 780 O O . ALA A 1 102 ? 35.681 23.166 -27.586 1.00 41.62 102 ALA A O 1
ATOM 781 N N . SER A 1 103 ? 35.415 24.499 -29.360 1.00 46.62 103 SER A N 1
ATOM 782 C CA . SER A 1 103 ? 35.173 23.407 -30.313 1.00 46.62 103 SER A CA 1
ATOM 783 C C . SER A 1 103 ? 36.458 22.590 -30.492 1.00 46.62 103 SER A C 1
ATOM 785 O O . SER A 1 103 ? 37.485 23.159 -30.861 1.00 46.62 103 SER A O 1
ATOM 787 N N . LEU A 1 104 ? 36.414 21.271 -30.286 1.00 42.62 104 LEU A N 1
ATOM 788 C CA . LEU A 1 104 ? 37.576 20.395 -30.469 1.00 42.62 104 LEU A CA 1
ATOM 789 C C . LEU A 1 104 ? 37.239 19.222 -31.396 1.00 42.62 104 LEU A C 1
ATOM 791 O O . LEU A 1 104 ? 36.811 18.151 -30.974 1.00 42.62 104 LEU A O 1
ATOM 795 N N . VAL A 1 105 ? 37.447 19.448 -32.696 1.00 51.28 105 VAL A N 1
ATOM 796 C CA . VAL A 1 105 ? 37.501 18.378 -33.698 1.00 51.28 105 VAL A CA 1
ATOM 797 C C . VAL A 1 105 ? 38.817 17.632 -33.494 1.00 51.28 105 VAL A C 1
ATOM 799 O O . VAL A 1 105 ? 39.874 18.120 -33.894 1.00 51.28 105 VAL A O 1
ATOM 802 N N . LEU A 1 106 ? 38.763 16.462 -32.859 1.00 46.12 106 LEU A N 1
ATOM 803 C CA . LEU A 1 106 ? 39.906 15.554 -32.791 1.00 46.12 106 LEU A CA 1
ATOM 804 C C . LEU A 1 106 ? 39.906 14.596 -33.980 1.00 46.12 106 LEU A C 1
ATOM 806 O O . LEU A 1 106 ? 38.868 14.096 -34.413 1.00 46.12 106 LEU A O 1
ATOM 810 N N . ARG A 1 107 ? 41.105 14.366 -34.516 1.00 49.03 107 ARG A N 1
ATOM 811 C CA . ARG A 1 107 ? 41.348 13.421 -35.604 1.00 49.03 107 ARG A CA 1
ATOM 812 C C . ARG A 1 107 ? 41.178 11.995 -35.097 1.00 49.03 107 ARG A C 1
ATOM 814 O O . ARG A 1 107 ? 41.603 11.675 -33.991 1.00 49.03 107 ARG A O 1
ATOM 821 N N . ASN A 1 108 ? 40.640 11.128 -35.949 1.00 47.59 108 ASN A N 1
ATOM 822 C CA . ASN A 1 108 ? 40.637 9.685 -35.723 1.00 47.59 108 ASN A CA 1
ATOM 823 C C . ASN A 1 108 ? 41.997 9.076 -36.126 1.00 47.59 108 ASN A C 1
ATOM 825 O O . ASN A 1 108 ? 42.069 8.237 -37.022 1.00 47.59 108 ASN A O 1
ATOM 829 N N . ASP A 1 109 ? 43.079 9.558 -35.507 1.00 49.41 109 ASP A N 1
ATOM 830 C CA . ASP A 1 109 ? 44.425 9.006 -35.678 1.00 49.41 109 ASP A CA 1
ATOM 831 C C . ASP A 1 109 ? 44.564 7.759 -34.788 1.00 49.41 109 ASP A C 1
ATOM 833 O O . ASP A 1 109 ? 44.443 7.823 -33.564 1.00 49.41 109 ASP A O 1
ATOM 837 N N . GLY A 1 110 ? 44.768 6.595 -35.408 1.00 50.44 110 GLY A N 1
ATOM 838 C CA . GLY A 1 110 ? 44.714 5.309 -34.712 1.00 50.44 110 GLY A CA 1
ATOM 839 C C . GLY A 1 110 ? 45.898 5.073 -33.771 1.00 50.44 110 GLY A C 1
ATOM 840 O O . GLY A 1 110 ? 47.025 4.886 -34.226 1.00 50.44 110 GLY A O 1
ATOM 841 N N . GLN A 1 111 ? 45.634 4.977 -32.465 1.00 46.59 111 GLN A N 1
ATOM 842 C CA . GLN A 1 111 ? 46.597 4.479 -31.479 1.00 46.59 111 GLN A CA 1
ATOM 843 C C . GLN A 1 111 ? 46.048 3.276 -30.708 1.00 46.59 111 GLN A C 1
ATOM 845 O O . GLN A 1 111 ? 45.124 3.388 -29.905 1.00 46.59 111 GLN A O 1
ATOM 850 N N . SER A 1 112 ? 46.698 2.125 -30.890 1.00 55.44 112 SER A N 1
ATOM 851 C CA . SER A 1 112 ? 46.496 0.899 -30.104 1.00 55.44 112 SER A CA 1
ATOM 852 C C . SER A 1 112 ? 47.101 1.020 -28.692 1.00 55.44 112 SER A C 1
ATOM 854 O O . SER A 1 112 ? 47.921 0.204 -28.280 1.00 55.44 112 SER A O 1
ATOM 856 N N . GLY A 1 113 ? 46.726 2.069 -27.957 1.00 43.78 113 GLY A N 1
ATOM 857 C CA . GLY A 1 113 ? 47.246 2.423 -26.634 1.00 43.78 113 GLY A CA 1
ATOM 858 C C . GLY A 1 113 ? 46.357 1.929 -25.497 1.00 43.78 113 GLY A C 1
ATOM 859 O O . GLY A 1 113 ? 45.769 2.734 -24.780 1.00 43.78 113 GLY A O 1
ATOM 860 N N . ARG A 1 114 ? 46.235 0.606 -25.328 1.00 53.31 114 ARG A N 1
ATOM 861 C CA . ARG A 1 114 ? 45.412 -0.018 -24.272 1.00 53.31 114 ARG A CA 1
ATOM 862 C C . ARG A 1 114 ? 46.107 0.040 -22.902 1.00 53.31 114 ARG A C 1
ATOM 864 O O . ARG A 1 114 ? 46.496 -0.988 -22.361 1.00 53.31 114 ARG A O 1
ATOM 871 N N . LEU A 1 115 ? 46.280 1.250 -22.376 1.00 51.22 115 LEU A N 1
ATOM 872 C CA . LEU A 1 115 ? 46.688 1.495 -20.991 1.00 51.22 115 LEU A CA 1
ATOM 873 C C . LEU A 1 115 ? 45.509 1.266 -20.035 1.00 51.22 115 LEU A C 1
ATOM 875 O O . LEU A 1 115 ? 44.349 1.405 -20.429 1.00 51.22 115 LEU A O 1
ATOM 879 N N . ASP A 1 116 ? 45.815 0.935 -18.779 1.00 51.94 116 ASP A N 1
ATOM 880 C CA . ASP A 1 116 ? 44.847 0.561 -17.742 1.00 51.94 116 ASP A CA 1
ATOM 881 C C . ASP A 1 116 ? 44.011 1.747 -17.237 1.00 51.94 116 ASP A C 1
ATOM 883 O O . ASP A 1 116 ? 44.147 2.227 -16.109 1.00 51.94 116 ASP A O 1
ATOM 887 N N . GLN A 1 117 ? 43.102 2.225 -18.086 1.00 51.16 117 GLN A N 1
ATOM 888 C CA . GLN A 1 117 ? 42.071 3.171 -17.693 1.00 51.16 117 GLN A CA 1
ATOM 889 C C . GLN A 1 117 ? 41.083 2.453 -16.766 1.00 51.16 117 GLN A C 1
ATOM 891 O O . GLN A 1 117 ? 40.173 1.754 -17.217 1.00 51.16 117 GLN A O 1
ATOM 896 N N . ALA A 1 118 ? 41.309 2.600 -15.456 1.00 53.25 118 ALA A N 1
ATOM 897 C CA . ALA A 1 118 ? 40.455 2.050 -14.410 1.00 53.25 118 ALA A CA 1
ATOM 898 C C . ALA A 1 118 ? 38.974 2.356 -14.718 1.00 53.25 118 ALA A C 1
ATOM 900 O O . ALA A 1 118 ? 38.675 3.495 -15.099 1.00 53.25 118 ALA A O 1
ATOM 901 N N . PRO A 1 119 ? 38.051 1.378 -14.581 1.00 55.44 119 PRO A N 1
ATOM 902 C CA . PRO A 1 119 ? 36.658 1.567 -14.970 1.00 55.44 119 PRO A CA 1
ATOM 903 C C . PRO A 1 119 ? 36.079 2.840 -14.340 1.00 55.44 119 PRO A C 1
ATOM 905 O O . PRO A 1 119 ? 36.258 3.033 -13.133 1.00 55.44 119 PRO A O 1
ATOM 908 N N . PRO A 1 120 ? 35.406 3.712 -15.118 1.00 55.97 120 PRO A N 1
ATOM 909 C CA . PRO A 1 120 ? 34.876 4.962 -14.593 1.00 55.97 120 PRO A CA 1
ATOM 910 C C . PRO A 1 120 ? 33.963 4.651 -13.409 1.00 55.97 120 PRO A C 1
ATOM 912 O O . PRO A 1 120 ? 33.039 3.842 -13.531 1.00 55.97 120 PRO A O 1
ATOM 915 N N . ALA A 1 121 ? 34.268 5.253 -12.255 1.00 60.66 121 ALA A N 1
ATOM 916 C CA . ALA A 1 121 ? 33.595 4.946 -11.001 1.00 60.66 121 ALA A CA 1
ATOM 917 C C . ALA A 1 121 ? 32.078 5.078 -11.186 1.00 60.66 121 ALA A C 1
ATOM 919 O O . ALA A 1 121 ? 31.593 6.127 -11.617 1.00 60.66 121 ALA A O 1
ATOM 920 N N . ALA A 1 122 ? 31.347 3.993 -10.909 1.00 63.28 122 ALA A N 1
ATOM 921 C CA . ALA A 1 122 ? 29.922 3.913 -11.203 1.00 63.28 122 ALA A CA 1
ATOM 922 C C . ALA A 1 122 ? 29.182 5.092 -10.557 1.00 63.28 122 ALA A C 1
ATOM 924 O O . ALA A 1 122 ? 29.309 5.323 -9.351 1.00 63.28 122 ALA A O 1
ATOM 925 N N . ALA A 1 123 ? 28.441 5.847 -11.374 1.00 66.31 123 ALA A N 1
ATOM 926 C CA . ALA A 1 123 ? 27.784 7.071 -10.935 1.00 66.31 123 ALA A CA 1
ATOM 927 C C . ALA A 1 123 ? 26.890 6.801 -9.707 1.00 66.31 123 ALA A C 1
ATOM 929 O O . ALA A 1 123 ? 26.207 5.771 -9.666 1.00 66.31 123 ALA A O 1
ATOM 930 N N . PRO A 1 124 ? 26.884 7.693 -8.698 1.00 75.69 124 PRO A N 1
ATOM 931 C CA . PRO A 1 124 ? 26.168 7.452 -7.454 1.00 75.69 124 PRO A CA 1
ATOM 932 C C . PRO A 1 124 ? 24.671 7.262 -7.717 1.00 75.69 124 PRO A C 1
ATOM 934 O O . PRO A 1 124 ? 24.004 8.110 -8.308 1.00 75.69 124 PRO A O 1
ATOM 937 N N . MET A 1 125 ? 24.156 6.121 -7.262 1.00 84.06 125 MET A N 1
ATOM 938 C CA . MET A 1 125 ? 22.756 5.729 -7.403 1.00 84.06 125 MET A CA 1
ATOM 939 C C . MET A 1 125 ? 21.829 6.773 -6.767 1.00 84.06 125 MET A C 1
ATOM 941 O O . MET A 1 125 ? 22.066 7.206 -5.637 1.00 84.06 125 MET A O 1
ATOM 945 N N . SER A 1 126 ? 20.773 7.172 -7.483 1.00 90.44 126 SER A N 1
ATOM 946 C CA . SER A 1 126 ? 19.868 8.224 -7.010 1.00 90.44 126 SER A CA 1
ATOM 947 C C . SER A 1 126 ? 19.126 7.798 -5.730 1.00 90.44 126 SER A C 1
ATOM 949 O O . SER A 1 126 ? 18.846 6.607 -5.543 1.00 90.44 126 SER A O 1
ATOM 951 N N . PRO A 1 127 ? 18.755 8.746 -4.845 1.00 94.00 127 PRO A N 1
ATOM 952 C CA . PRO A 1 127 ? 18.029 8.418 -3.618 1.00 94.00 127 PRO A CA 1
ATOM 953 C C . PRO A 1 127 ? 16.666 7.768 -3.898 1.00 94.00 127 PRO A C 1
ATOM 955 O O . PRO A 1 127 ? 16.221 6.935 -3.116 1.00 94.00 127 PRO A O 1
ATOM 958 N N . PHE A 1 128 ? 16.027 8.084 -5.031 1.00 95.56 128 PHE A N 1
ATOM 959 C CA . PHE A 1 128 ? 14.746 7.489 -5.426 1.00 95.56 128 PHE A CA 1
ATOM 960 C C . PHE A 1 128 ? 14.887 6.049 -5.940 1.00 95.56 128 PHE A C 1
ATOM 962 O O . PHE A 1 128 ? 13.998 5.240 -5.697 1.00 95.56 128 PHE A O 1
ATOM 969 N N . VAL A 1 129 ? 16.011 5.695 -6.580 1.00 94.38 129 VAL A N 1
ATOM 970 C CA . VAL A 1 129 ? 16.312 4.288 -6.910 1.00 94.38 129 VAL A CA 1
ATOM 971 C C . VAL A 1 129 ? 16.576 3.480 -5.638 1.00 94.38 129 VAL A C 1
ATOM 973 O O . VAL A 1 129 ? 16.075 2.366 -5.531 1.00 94.38 129 VAL A O 1
ATOM 976 N N . ARG A 1 130 ? 17.287 4.048 -4.652 1.00 95.31 130 ARG A N 1
ATOM 977 C CA . ARG A 1 130 ? 17.480 3.399 -3.344 1.00 95.31 130 ARG A CA 1
ATOM 978 C C . ARG A 1 130 ? 16.154 3.194 -2.605 1.00 95.31 130 ARG A C 1
ATOM 980 O O . ARG A 1 130 ? 15.864 2.082 -2.196 1.00 95.31 130 ARG A O 1
ATOM 987 N N . ALA A 1 131 ? 15.310 4.222 -2.514 1.00 96.50 131 ALA A N 1
ATOM 988 C CA . ALA A 1 131 ? 14.000 4.093 -1.872 1.00 96.50 131 ALA A CA 1
ATOM 989 C C . ALA A 1 131 ? 13.105 3.034 -2.555 1.00 96.50 131 ALA A C 1
ATOM 991 O O . ALA A 1 131 ? 12.369 2.317 -1.878 1.00 96.50 131 ALA A O 1
ATOM 992 N N . ALA A 1 132 ? 13.210 2.882 -3.881 1.00 97.00 132 ALA A N 1
ATOM 993 C CA . ALA A 1 132 ? 12.547 1.803 -4.609 1.00 97.00 132 ALA A CA 1
ATOM 994 C C . ALA A 1 132 ? 13.157 0.415 -4.309 1.00 97.00 132 ALA A C 1
ATOM 996 O O . ALA A 1 132 ? 12.406 -0.532 -4.101 1.00 97.00 132 ALA A O 1
ATOM 997 N N . GLU A 1 133 ? 14.488 0.281 -4.245 1.00 96.44 133 GLU A N 1
ATOM 998 C CA . GLU A 1 133 ? 15.194 -0.943 -3.810 1.00 96.44 133 GLU A CA 1
ATOM 999 C C . GLU A 1 133 ? 14.760 -1.375 -2.397 1.00 96.44 133 GLU A C 1
ATOM 1001 O O . GLU A 1 133 ? 14.416 -2.543 -2.190 1.00 96.44 133 GLU A O 1
ATOM 1006 N N . ASP A 1 134 ? 14.705 -0.434 -1.451 1.00 96.69 134 ASP A N 1
ATOM 1007 C CA . ASP A 1 134 ? 14.295 -0.661 -0.061 1.00 96.69 134 ASP A CA 1
ATOM 1008 C C . ASP A 1 134 ? 12.821 -1.109 0.027 1.00 96.69 134 ASP A C 1
ATOM 1010 O O . ASP A 1 134 ? 12.499 -2.093 0.702 1.00 96.69 134 ASP A O 1
ATOM 1014 N N . TRP A 1 135 ? 11.916 -0.443 -0.707 1.00 97.44 135 TRP A N 1
ATOM 1015 C CA . TRP A 1 135 ? 10.495 -0.812 -0.769 1.00 97.44 135 TRP A CA 1
ATOM 1016 C C . TRP A 1 135 ? 10.282 -2.188 -1.413 1.00 97.44 135 TRP A C 1
ATOM 1018 O O . TRP A 1 135 ? 9.498 -2.985 -0.896 1.00 97.44 135 TRP A O 1
ATOM 1028 N N . LEU A 1 136 ? 10.993 -2.503 -2.505 1.00 97.19 136 LEU A N 1
ATOM 1029 C CA . LEU A 1 136 ? 10.917 -3.812 -3.174 1.00 97.19 136 LEU A CA 1
ATOM 1030 C C . LEU A 1 136 ? 11.381 -4.925 -2.236 1.00 97.19 136 LEU A C 1
ATOM 1032 O O . LEU A 1 136 ? 10.688 -5.929 -2.092 1.00 97.19 136 LEU A O 1
ATOM 1036 N N . SER A 1 137 ? 12.512 -4.715 -1.562 1.00 95.94 137 SER A N 1
ATOM 1037 C CA . SER A 1 137 ? 13.112 -5.687 -0.639 1.00 95.94 137 SER A CA 1
ATOM 1038 C C . SER A 1 137 ? 12.278 -5.899 0.633 1.00 95.94 137 SER A C 1
ATOM 1040 O O . SER A 1 137 ? 12.399 -6.940 1.275 1.00 95.94 137 SER A O 1
ATOM 1042 N N . THR A 1 138 ? 11.423 -4.932 0.986 1.00 95.12 138 THR A N 1
ATOM 1043 C CA . THR A 1 138 ? 10.505 -4.995 2.135 1.00 95.12 138 THR A CA 1
ATOM 1044 C C . THR A 1 138 ? 9.162 -5.648 1.787 1.00 95.12 138 THR A C 1
ATOM 1046 O O . THR A 1 138 ? 8.584 -6.337 2.626 1.00 95.12 138 THR A O 1
ATOM 1049 N N . ASN A 1 139 ? 8.637 -5.426 0.576 1.00 95.62 139 ASN A N 1
ATOM 1050 C CA . ASN A 1 139 ? 7.256 -5.787 0.225 1.00 95.62 139 ASN A CA 1
ATOM 1051 C C . ASN A 1 139 ? 7.117 -6.981 -0.728 1.00 95.62 139 ASN A C 1
ATOM 1053 O O . ASN A 1 139 ? 6.025 -7.543 -0.812 1.00 95.62 139 ASN A O 1
ATOM 1057 N N . LEU A 1 140 ? 8.177 -7.376 -1.443 1.00 95.06 140 LEU A N 1
ATOM 1058 C CA . LEU A 1 140 ? 8.141 -8.479 -2.406 1.00 95.06 140 LEU A CA 1
ATOM 1059 C C . LEU A 1 140 ? 9.065 -9.636 -1.992 1.00 95.06 140 LEU A C 1
ATOM 1061 O O . LEU A 1 140 ? 10.130 -9.405 -1.419 1.00 95.06 140 LEU A O 1
ATOM 1065 N N . PRO A 1 141 ? 8.725 -10.894 -2.332 1.00 94.75 141 PRO A N 1
ATOM 1066 C CA . PRO A 1 141 ? 9.668 -11.996 -2.202 1.00 94.75 141 PRO A CA 1
ATOM 1067 C C . PRO A 1 141 ? 10.840 -11.819 -3.179 1.00 94.75 141 PRO A C 1
ATOM 1069 O O . PRO A 1 141 ? 10.658 -11.393 -4.318 1.00 94.75 141 PRO A O 1
ATOM 1072 N N . GLN A 1 142 ? 12.032 -12.262 -2.775 1.00 95.25 142 GLN A N 1
ATOM 1073 C CA . GLN A 1 142 ? 13.282 -12.191 -3.559 1.00 95.25 142 GLN A CA 1
ATOM 1074 C C . GLN A 1 142 ? 13.253 -13.004 -4.883 1.00 95.25 142 GLN A C 1
ATOM 1076 O O . GLN A 1 142 ? 14.184 -12.960 -5.690 1.00 95.25 142 GLN A O 1
ATOM 1081 N N . SER A 1 143 ? 12.175 -13.762 -5.112 1.00 95.94 143 SER A N 1
ATOM 1082 C CA . SER A 1 143 ? 11.857 -14.507 -6.336 1.00 95.94 143 SER A CA 1
ATOM 1083 C C . SER A 1 143 ? 10.844 -13.806 -7.258 1.00 95.94 143 SER A C 1
ATOM 1085 O O . SER A 1 143 ? 10.551 -14.333 -8.334 1.00 95.94 143 SER A O 1
ATOM 1087 N N . ALA A 1 144 ? 10.301 -12.645 -6.869 1.00 95.75 144 ALA A N 1
ATOM 1088 C CA . ALA A 1 144 ? 9.391 -11.860 -7.701 1.00 95.75 144 ALA A CA 1
ATOM 1089 C C . ALA A 1 144 ? 10.073 -11.463 -9.018 1.00 95.75 144 ALA A C 1
ATOM 1091 O O . ALA A 1 144 ? 11.237 -11.059 -9.025 1.00 95.75 144 ALA A O 1
ATOM 1092 N N . ARG A 1 145 ? 9.355 -11.583 -10.141 1.00 96.69 145 ARG A N 1
ATOM 1093 C CA . ARG A 1 145 ? 9.933 -11.350 -11.471 1.00 96.69 145 ARG A CA 1
ATOM 1094 C C . ARG A 1 145 ? 9.770 -9.887 -11.869 1.00 96.69 145 ARG A C 1
ATOM 1096 O O . ARG A 1 145 ? 8.646 -9.394 -11.983 1.00 96.69 145 ARG A O 1
ATOM 1103 N N . VAL A 1 146 ? 10.897 -9.199 -12.043 1.00 97.75 146 VAL A N 1
ATOM 1104 C CA . VAL A 1 146 ? 10.981 -7.735 -12.128 1.00 97.75 146 VAL A CA 1
ATOM 1105 C C . VAL A 1 146 ? 11.732 -7.317 -13.391 1.00 97.75 146 VAL A C 1
ATOM 1107 O O . VAL A 1 146 ? 12.878 -7.720 -13.575 1.00 97.75 146 VAL A O 1
ATOM 1110 N N . ILE A 1 147 ? 11.141 -6.465 -14.231 1.00 98.00 147 ILE A N 1
ATOM 1111 C CA . ILE A 1 147 ? 11.898 -5.721 -15.251 1.00 98.00 147 ILE A CA 1
ATOM 1112 C C . ILE A 1 147 ? 12.580 -4.524 -14.580 1.00 98.00 147 ILE A C 1
ATOM 1114 O O . ILE A 1 147 ? 11.920 -3.723 -13.913 1.00 98.00 147 ILE A O 1
ATOM 1118 N N . ALA A 1 148 ? 13.888 -4.381 -14.789 1.00 97.69 148 ALA A N 1
ATOM 1119 C CA . ALA A 1 148 ? 14.694 -3.303 -14.222 1.00 97.69 148 ALA A CA 1
ATOM 1120 C C . ALA A 1 148 ? 15.837 -2.886 -15.164 1.00 97.69 148 ALA A C 1
ATOM 1122 O O . ALA A 1 148 ? 16.418 -3.724 -15.859 1.00 97.69 148 ALA A O 1
ATOM 1123 N N . ASP A 1 149 ? 16.200 -1.599 -15.156 1.00 96.38 149 ASP A N 1
ATOM 1124 C CA . ASP A 1 149 ? 17.408 -1.110 -15.835 1.00 96.38 149 ASP A CA 1
ATOM 1125 C C . ASP A 1 149 ? 18.701 -1.673 -15.190 1.00 96.38 149 ASP A C 1
ATOM 1127 O O . ASP A 1 149 ? 18.644 -2.236 -14.093 1.00 96.38 149 ASP A O 1
ATOM 1131 N N . PRO A 1 150 ? 19.885 -1.559 -15.830 1.00 95.06 150 PRO A N 1
ATOM 1132 C CA . PRO A 1 150 ? 21.125 -2.133 -15.301 1.00 95.06 150 PRO A CA 1
ATOM 1133 C C . PRO A 1 150 ? 21.520 -1.660 -13.891 1.00 95.06 150 PRO A C 1
ATOM 1135 O O . PRO A 1 150 ? 22.079 -2.452 -13.132 1.00 95.06 150 PRO A O 1
ATOM 1138 N N . THR A 1 151 ? 21.216 -0.412 -13.524 1.00 93.62 151 THR A N 1
ATOM 1139 C CA . THR A 1 151 ? 21.537 0.174 -12.213 1.00 93.62 151 THR A CA 1
ATOM 1140 C C . THR A 1 151 ? 20.605 -0.380 -11.143 1.00 93.62 151 THR A C 1
ATOM 1142 O O . THR A 1 151 ? 21.075 -0.910 -10.136 1.00 93.62 151 THR A O 1
ATOM 1145 N N . VAL A 1 152 ? 19.291 -0.338 -11.388 1.00 95.88 152 VAL A N 1
ATOM 1146 C CA . VAL A 1 152 ? 18.280 -0.927 -10.492 1.00 95.88 152 VAL A CA 1
ATOM 1147 C C . VAL A 1 152 ? 18.514 -2.433 -10.340 1.00 95.88 152 VAL A C 1
ATOM 1149 O O . VAL A 1 152 ? 18.493 -2.962 -9.233 1.00 95.88 152 VAL A O 1
ATOM 1152 N N . ARG A 1 153 ? 18.815 -3.138 -11.436 1.00 96.38 153 ARG A N 1
ATOM 1153 C CA . ARG A 1 153 ? 19.103 -4.578 -11.423 1.00 96.38 153 ARG A CA 1
ATOM 1154 C C . ARG A 1 153 ? 20.343 -4.916 -10.595 1.00 96.38 153 ARG A C 1
ATOM 1156 O O . ARG A 1 153 ? 20.323 -5.898 -9.857 1.00 96.38 153 ARG A O 1
ATOM 1163 N N . ALA A 1 154 ? 21.405 -4.117 -10.691 1.00 94.62 154 ALA A N 1
ATOM 1164 C CA . ALA A 1 154 ? 22.596 -4.281 -9.859 1.00 94.62 154 ALA A CA 1
ATOM 1165 C C . ALA A 1 154 ? 22.344 -3.936 -8.379 1.00 94.62 154 ALA A C 1
ATOM 1167 O O . ALA A 1 154 ? 23.072 -4.417 -7.514 1.00 94.62 154 ALA A O 1
ATOM 1168 N N . ALA A 1 155 ? 21.331 -3.123 -8.069 1.00 93.94 155 ALA A N 1
ATOM 1169 C CA . ALA A 1 155 ? 20.853 -2.877 -6.711 1.00 93.94 155 ALA A CA 1
ATOM 1170 C C . ALA A 1 155 ? 20.111 -4.106 -6.158 1.00 93.94 155 ALA A C 1
ATOM 1172 O O . ALA A 1 155 ? 20.630 -4.783 -5.275 1.00 93.94 155 ALA A O 1
ATOM 1173 N N . LEU A 1 156 ? 19.015 -4.515 -6.804 1.00 96.38 156 LEU A N 1
ATOM 1174 C CA . LEU A 1 156 ? 18.187 -5.653 -6.381 1.00 96.38 156 LEU A CA 1
ATOM 1175 C C . LEU A 1 156 ? 18.980 -6.962 -6.207 1.00 96.38 156 LEU A C 1
ATOM 1177 O O . LEU A 1 156 ? 18.779 -7.686 -5.238 1.00 96.38 156 LEU A O 1
ATOM 1181 N N . ILE A 1 157 ? 19.940 -7.257 -7.090 1.00 96.50 157 ILE A N 1
ATOM 1182 C CA . ILE A 1 157 ? 20.790 -8.457 -6.957 1.00 96.50 157 ILE A CA 1
ATOM 1183 C C . ILE A 1 157 ? 21.693 -8.401 -5.706 1.00 96.50 157 ILE A C 1
ATOM 1185 O O . ILE A 1 157 ? 22.040 -9.446 -5.160 1.00 96.50 157 ILE A O 1
ATOM 1189 N N . ARG A 1 158 ? 22.057 -7.207 -5.217 1.00 95.06 158 ARG A N 1
ATOM 1190 C CA . ARG A 1 158 ? 22.791 -7.027 -3.950 1.00 95.06 158 ARG A CA 1
ATOM 1191 C C . ARG A 1 158 ? 21.874 -7.058 -2.725 1.00 95.06 158 ARG A C 1
ATOM 1193 O O . ARG A 1 158 ? 22.340 -7.486 -1.675 1.00 95.06 158 ARG A O 1
ATOM 1200 N N . SER A 1 159 ? 20.605 -6.651 -2.844 1.00 95.00 159 SER A N 1
ATOM 1201 C CA . SER A 1 159 ? 19.617 -6.779 -1.758 1.00 95.00 159 SER A CA 1
ATOM 1202 C C . SER A 1 159 ? 19.019 -8.190 -1.622 1.00 95.00 159 SER A C 1
ATOM 1204 O O . SER A 1 159 ? 18.348 -8.477 -0.632 1.00 95.00 159 SER A O 1
ATOM 1206 N N . GLY A 1 160 ? 19.322 -9.091 -2.565 1.00 96.69 160 GLY A N 1
ATOM 1207 C CA . GLY A 1 160 ? 19.054 -10.530 -2.474 1.00 96.69 160 GLY A CA 1
ATOM 1208 C C . GLY A 1 160 ? 18.222 -11.119 -3.616 1.00 96.69 160 GLY A C 1
ATOM 1209 O O . GLY A 1 160 ? 18.018 -12.335 -3.637 1.00 96.69 160 GLY A O 1
ATOM 1210 N N . PHE A 1 161 ? 17.752 -10.304 -4.568 1.00 97.44 161 PHE A N 1
ATOM 1211 C CA . PHE A 1 161 ? 16.855 -10.777 -5.622 1.00 97.44 161 PHE A CA 1
ATOM 1212 C C . PHE A 1 161 ? 17.576 -11.743 -6.559 1.00 97.44 161 PHE A C 1
ATOM 1214 O O . PHE A 1 161 ? 18.711 -11.508 -6.987 1.00 97.44 161 PHE A O 1
ATOM 1221 N N . SER A 1 162 ? 16.884 -12.819 -6.944 1.00 96.69 162 SER A N 1
ATOM 1222 C CA . SER A 1 162 ? 17.453 -13.813 -7.851 1.00 96.69 162 SER A CA 1
ATOM 1223 C C . SER A 1 162 ? 17.871 -13.179 -9.182 1.00 96.69 162 SER A C 1
ATOM 1225 O O . SER A 1 162 ? 17.090 -12.500 -9.856 1.00 96.69 162 SER A O 1
ATOM 1227 N N . THR A 1 163 ? 19.096 -13.473 -9.619 1.00 95.38 163 THR A N 1
ATOM 1228 C CA . THR A 1 163 ? 19.670 -12.971 -10.878 1.00 95.38 163 THR A CA 1
ATOM 1229 C C . THR A 1 163 ? 18.868 -13.382 -12.118 1.00 95.38 163 THR A C 1
ATOM 1231 O O . THR A 1 163 ? 18.962 -12.702 -13.145 1.00 95.38 163 THR A O 1
ATOM 1234 N N . SER A 1 164 ? 18.079 -14.460 -12.015 1.00 95.19 164 SER A N 1
ATOM 1235 C CA . SER A 1 164 ? 17.142 -14.953 -13.033 1.00 95.19 164 SER A CA 1
ATOM 1236 C C . SER A 1 164 ? 15.728 -14.373 -12.924 1.00 95.19 164 SER A C 1
ATOM 1238 O O . SER A 1 164 ? 14.966 -14.482 -13.880 1.00 95.19 164 SER A O 1
ATOM 1240 N N . ALA A 1 165 ? 15.371 -13.756 -11.792 1.00 95.38 165 ALA A N 1
ATOM 1241 C CA . ALA A 1 165 ? 14.081 -13.097 -11.595 1.00 95.38 165 ALA A CA 1
ATOM 1242 C C . ALA A 1 165 ? 14.110 -11.616 -12.014 1.00 95.38 165 ALA A C 1
ATOM 1244 O O . ALA A 1 165 ? 13.085 -11.083 -12.437 1.00 95.38 165 ALA A O 1
ATOM 1245 N N . VAL A 1 166 ? 15.275 -10.958 -11.946 1.00 97.31 166 VAL A N 1
ATOM 1246 C CA . VAL A 1 166 ? 15.434 -9.569 -12.407 1.00 97.31 166 VAL A CA 1
ATOM 1247 C C . VAL A 1 166 ? 15.857 -9.530 -13.881 1.00 97.31 166 VAL A C 1
ATOM 1249 O O . VAL A 1 166 ? 17.027 -9.745 -14.220 1.00 97.31 166 VAL A O 1
ATOM 1252 N N . THR A 1 167 ? 14.905 -9.241 -14.765 1.00 97.25 167 THR A N 1
ATOM 1253 C CA . THR A 1 167 ? 15.066 -9.213 -16.225 1.00 97.25 167 THR A CA 1
ATOM 1254 C C . THR A 1 167 ? 15.588 -7.847 -16.698 1.00 97.25 167 THR A C 1
ATOM 1256 O O . THR A 1 167 ? 14.954 -6.826 -16.424 1.00 97.25 167 THR A O 1
ATOM 1259 N N . PRO A 1 168 ? 16.730 -7.787 -17.415 1.00 96.62 168 PRO A N 1
ATOM 1260 C CA . PRO A 1 168 ? 17.221 -6.549 -18.019 1.00 96.62 168 PRO A CA 1
ATOM 1261 C C . PRO A 1 168 ? 16.429 -6.189 -19.296 1.00 96.62 168 PRO A C 1
ATOM 1263 O O . PRO A 1 168 ? 15.850 -7.090 -19.906 1.00 96.62 168 PRO A O 1
ATOM 1266 N N . PRO A 1 169 ? 16.461 -4.922 -19.761 1.00 94.50 169 PRO A N 1
ATOM 1267 C CA . PRO A 1 169 ? 15.566 -4.413 -20.810 1.00 94.50 169 PRO A CA 1
ATOM 1268 C C . PRO A 1 169 ? 15.603 -5.236 -22.108 1.00 94.50 169 PRO A C 1
ATOM 1270 O O . PRO A 1 169 ? 14.615 -5.869 -22.460 1.00 94.50 169 PRO A O 1
ATOM 1273 N N . GLY A 1 170 ? 16.776 -5.359 -22.741 1.00 92.25 170 GLY A N 1
ATOM 1274 C CA . GLY A 1 170 ? 16.984 -6.142 -23.972 1.00 92.25 170 GLY A CA 1
ATOM 1275 C C . GLY A 1 170 ? 16.966 -7.670 -23.795 1.00 92.25 170 GLY A C 1
ATOM 1276 O O . GLY A 1 170 ? 17.723 -8.374 -24.460 1.00 92.25 170 GLY A O 1
ATOM 1277 N N . ARG A 1 171 ? 16.178 -8.186 -22.844 1.00 94.38 171 ARG A N 1
ATOM 1278 C CA . ARG A 1 171 ? 15.821 -9.610 -22.688 1.00 94.38 171 ARG A CA 1
ATOM 1279 C C . ARG A 1 171 ? 14.332 -9.812 -22.370 1.00 94.38 171 ARG A C 1
ATOM 1281 O O . ARG A 1 171 ? 13.941 -10.909 -21.973 1.00 94.38 171 ARG A O 1
ATOM 1288 N N . VAL A 1 17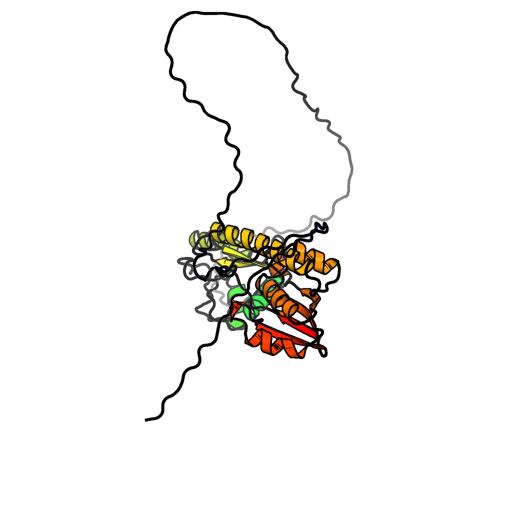2 ? 13.507 -8.776 -22.514 1.00 94.25 172 VAL A N 1
ATOM 1289 C CA . VAL A 1 172 ? 12.051 -8.881 -22.382 1.00 94.25 172 VAL A CA 1
ATOM 1290 C C . VAL A 1 172 ? 11.489 -9.530 -23.649 1.00 94.25 172 VAL A C 1
ATOM 1292 O O . VAL A 1 172 ? 11.673 -9.021 -24.746 1.00 94.25 172 VAL A O 1
ATOM 1295 N N . VAL A 1 173 ? 10.822 -10.674 -23.490 1.00 92.44 173 VAL A N 1
ATOM 1296 C CA . VAL A 1 173 ? 10.207 -11.450 -24.592 1.00 92.44 173 VAL A CA 1
ATOM 1297 C C . VAL A 1 173 ? 8.676 -11.481 -24.527 1.00 92.44 173 VAL A C 1
ATOM 1299 O O . VAL A 1 173 ? 8.031 -12.091 -25.371 1.00 92.44 173 VAL A O 1
ATOM 1302 N N . GLY A 1 174 ? 8.105 -10.861 -23.495 1.00 90.94 174 GLY A N 1
ATOM 1303 C CA . GLY A 1 174 ? 6.694 -10.914 -23.128 1.00 90.94 174 GLY A CA 1
ATOM 1304 C C . GLY A 1 174 ? 6.503 -10.389 -21.704 1.00 90.94 174 GLY A C 1
ATOM 1305 O O . GLY A 1 174 ? 7.476 -10.215 -20.961 1.00 90.94 174 GLY A O 1
ATOM 1306 N N . CYS A 1 175 ? 5.256 -10.122 -21.329 1.00 89.50 175 CYS A N 1
ATOM 1307 C CA . CYS A 1 175 ? 4.898 -9.493 -20.052 1.00 89.50 175 CYS A CA 1
ATOM 1308 C C . CYS A 1 175 ? 4.143 -10.449 -19.111 1.00 89.50 175 CYS A C 1
ATOM 1310 O O . CYS A 1 175 ? 4.049 -10.195 -17.918 1.00 89.50 175 CYS A O 1
ATOM 1312 N N . GLU A 1 176 ? 3.650 -11.577 -19.622 1.00 88.50 176 GLU A N 1
ATOM 1313 C CA . GLU A 1 176 ? 2.794 -12.559 -18.942 1.00 88.50 176 GLU A CA 1
ATOM 1314 C C . GLU A 1 176 ? 3.500 -13.219 -17.751 1.00 88.50 176 GLU A C 1
ATOM 1316 O O . GLU A 1 176 ? 2.876 -13.591 -16.758 1.00 88.50 176 GLU A O 1
ATOM 1321 N N . ALA A 1 177 ? 4.823 -13.363 -17.849 1.00 88.94 177 ALA A N 1
ATOM 1322 C CA . ALA A 1 177 ? 5.657 -13.859 -16.766 1.00 88.94 177 ALA A CA 1
ATOM 1323 C C . ALA A 1 177 ? 6.066 -12.756 -15.773 1.00 88.94 177 ALA A C 1
ATOM 1325 O O . ALA A 1 177 ? 6.446 -13.078 -14.647 1.00 88.94 177 ALA A O 1
ATOM 1326 N N . ILE A 1 178 ? 6.041 -11.482 -16.154 1.00 93.12 178 ILE A N 1
ATOM 1327 C CA . ILE A 1 178 ? 6.565 -10.392 -15.328 1.00 93.12 178 ILE A CA 1
ATOM 1328 C C . ILE A 1 178 ? 5.534 -10.009 -14.266 1.00 93.12 178 ILE A C 1
ATOM 1330 O O . ILE A 1 178 ? 4.346 -9.906 -14.546 1.00 93.12 178 ILE A O 1
ATOM 1334 N N . SER A 1 179 ? 5.991 -9.811 -13.030 1.00 94.12 179 SER A N 1
ATOM 1335 C CA . SER A 1 179 ? 5.144 -9.351 -11.926 1.00 94.12 179 SER A CA 1
ATOM 1336 C C . SER A 1 179 ? 5.228 -7.833 -11.774 1.00 94.12 179 SER A C 1
ATOM 1338 O O . SER A 1 179 ? 4.206 -7.171 -11.629 1.00 94.12 179 SER A O 1
ATOM 1340 N N . PHE A 1 180 ? 6.435 -7.261 -11.860 1.00 96.75 180 PHE A N 1
ATOM 1341 C CA . PHE A 1 180 ? 6.660 -5.827 -11.661 1.00 96.75 180 PHE A CA 1
ATOM 1342 C C . PHE A 1 180 ? 7.627 -5.223 -12.681 1.00 96.75 180 PHE A C 1
ATOM 1344 O O . PHE A 1 180 ? 8.489 -5.899 -13.239 1.00 96.75 180 PHE A O 1
ATOM 1351 N N . VAL A 1 181 ? 7.513 -3.914 -12.879 1.00 97.31 181 VAL A N 1
ATOM 1352 C CA . VAL A 1 181 ? 8.425 -3.096 -13.680 1.00 97.31 181 VAL A CA 1
ATOM 1353 C C . VAL A 1 181 ? 8.880 -1.914 -12.826 1.00 97.31 181 VAL A C 1
ATOM 1355 O O . VAL A 1 181 ? 8.043 -1.180 -12.297 1.00 97.31 181 VAL A O 1
ATOM 1358 N N . VAL A 1 182 ? 10.194 -1.717 -12.690 1.00 98.12 182 VAL A N 1
ATOM 1359 C CA . VAL A 1 182 ? 10.764 -0.531 -12.029 1.00 98.12 182 VAL A CA 1
ATOM 1360 C C . VAL A 1 182 ? 11.075 0.510 -13.093 1.00 98.12 182 VAL A C 1
ATOM 1362 O O . VAL A 1 182 ? 12.139 0.509 -13.710 1.00 98.12 182 VAL A O 1
ATOM 1365 N N . VAL A 1 183 ? 10.102 1.377 -13.342 1.00 97.94 183 VAL A N 1
ATOM 1366 C CA . VAL A 1 183 ? 10.163 2.387 -14.390 1.00 97.94 183 VAL A CA 1
ATOM 1367 C C . VAL A 1 183 ? 10.976 3.588 -13.910 1.00 97.94 183 VAL A C 1
ATOM 1369 O O . VAL A 1 183 ? 10.547 4.352 -13.044 1.00 97.94 183 VAL A O 1
ATOM 1372 N N . THR A 1 184 ? 12.164 3.732 -14.487 1.00 97.25 184 THR A N 1
ATOM 1373 C CA . THR A 1 184 ? 13.082 4.869 -14.335 1.00 97.25 184 THR A CA 1
ATOM 1374 C C . THR A 1 184 ? 13.183 5.633 -15.663 1.00 97.25 184 THR A C 1
ATOM 1376 O O . THR A 1 184 ? 12.844 5.065 -16.704 1.00 97.25 184 THR A O 1
ATOM 1379 N N . PRO A 1 185 ? 13.742 6.857 -15.695 1.00 95.62 185 PRO A N 1
ATOM 1380 C CA . PRO A 1 185 ? 14.000 7.569 -16.953 1.00 95.62 185 PRO A CA 1
ATOM 1381 C C . PRO A 1 185 ? 14.893 6.781 -17.929 1.00 95.62 185 PRO A C 1
ATOM 1383 O O . PRO A 1 185 ? 14.758 6.912 -19.146 1.00 95.62 185 PRO A O 1
ATOM 1386 N N . ALA A 1 186 ? 15.782 5.923 -17.413 1.00 95.00 186 ALA A N 1
ATOM 1387 C CA . ALA A 1 186 ? 16.614 5.035 -18.223 1.00 95.00 186 ALA A CA 1
ATOM 1388 C C . ALA A 1 186 ? 15.800 3.880 -18.834 1.00 95.00 186 ALA A C 1
ATOM 1390 O O . ALA A 1 186 ? 15.996 3.553 -20.005 1.00 95.00 186 ALA A O 1
ATOM 1391 N N . LEU A 1 187 ? 14.859 3.293 -18.081 1.00 96.62 187 LEU A N 1
ATOM 1392 C CA . LEU A 1 187 ? 13.956 2.271 -18.616 1.00 96.62 187 LEU A CA 1
ATOM 1393 C C . LEU A 1 187 ? 12.953 2.860 -19.619 1.00 96.62 187 LEU A C 1
ATOM 1395 O O . LEU A 1 187 ? 12.708 2.248 -20.653 1.00 96.62 187 LEU A O 1
ATOM 1399 N N . GLU A 1 188 ? 12.414 4.054 -19.356 1.00 96.12 188 GLU A N 1
ATOM 1400 C CA . GLU A 1 188 ? 11.542 4.774 -20.296 1.00 96.12 188 GLU A CA 1
ATOM 1401 C C . GLU A 1 188 ? 12.283 5.098 -21.600 1.00 96.12 188 GLU A C 1
ATOM 1403 O O . GLU A 1 188 ? 11.745 4.864 -22.680 1.00 96.12 188 GLU A O 1
ATOM 1408 N N . SER A 1 189 ? 13.548 5.528 -21.517 1.00 95.75 189 SER A N 1
ATOM 1409 C CA . SER A 1 189 ? 14.396 5.746 -22.698 1.00 95.75 189 SER A CA 1
ATOM 1410 C C . SER A 1 189 ? 14.649 4.455 -23.487 1.00 95.75 189 SER A C 1
ATOM 1412 O O . SER A 1 189 ? 14.620 4.478 -24.715 1.00 95.75 189 SER A O 1
ATOM 1414 N N . ALA A 1 190 ? 14.860 3.320 -22.808 1.00 95.88 190 ALA A N 1
ATOM 1415 C CA . ALA A 1 190 ? 15.013 2.020 -23.466 1.00 95.88 190 ALA A CA 1
ATOM 1416 C C . ALA A 1 190 ? 13.706 1.545 -24.129 1.00 95.88 190 ALA A C 1
ATOM 1418 O O . ALA A 1 190 ? 13.741 1.001 -25.229 1.00 95.88 190 ALA A O 1
ATOM 1419 N N . ALA A 1 191 ? 12.554 1.798 -23.500 1.00 96.62 191 ALA A N 1
ATOM 1420 C CA . ALA A 1 191 ? 11.239 1.430 -24.023 1.00 96.62 191 ALA A CA 1
ATOM 1421 C C . ALA A 1 191 ? 10.880 2.154 -25.336 1.00 96.62 191 ALA A C 1
ATOM 1423 O O . ALA A 1 191 ? 10.105 1.628 -26.123 1.00 96.62 191 ALA A O 1
ATOM 1424 N N . ILE A 1 192 ? 11.467 3.321 -25.627 1.00 96.38 192 ILE A N 1
ATOM 1425 C CA . ILE A 1 192 ? 11.285 4.004 -26.925 1.00 96.38 192 ILE A CA 1
ATOM 1426 C C . ILE A 1 192 ? 11.864 3.176 -28.093 1.00 96.38 192 ILE A C 1
ATOM 1428 O O . ILE A 1 192 ? 11.415 3.328 -29.226 1.00 96.38 192 ILE A O 1
ATOM 1432 N N . ALA A 1 193 ? 12.832 2.290 -27.828 1.00 95.50 193 ALA A N 1
ATOM 1433 C CA . ALA A 1 193 ? 13.498 1.452 -28.828 1.00 95.50 193 ALA A CA 1
ATOM 1434 C C . ALA A 1 193 ? 13.065 -0.033 -28.803 1.00 95.50 193 ALA A C 1
ATOM 1436 O O . ALA A 1 193 ? 13.593 -0.827 -29.579 1.00 95.50 193 ALA A O 1
ATOM 1437 N N . ASP A 1 194 ? 12.134 -0.417 -27.922 1.00 97.00 194 ASP A N 1
ATOM 1438 C CA . ASP A 1 194 ? 11.676 -1.801 -27.734 1.00 97.00 194 ASP A CA 1
ATOM 1439 C C . ASP A 1 194 ? 10.161 -1.826 -27.466 1.00 97.00 194 ASP A C 1
ATOM 1441 O O . ASP A 1 194 ? 9.694 -1.542 -26.359 1.00 97.00 194 ASP A O 1
ATOM 1445 N N . ASP A 1 195 ? 9.384 -2.190 -28.491 1.00 96.00 195 ASP A N 1
ATOM 1446 C CA . ASP A 1 195 ? 7.920 -2.264 -28.421 1.00 96.00 195 ASP A CA 1
ATOM 1447 C C . ASP A 1 195 ? 7.397 -3.294 -27.407 1.00 96.00 195 ASP A C 1
ATOM 1449 O O . ASP A 1 195 ? 6.295 -3.120 -26.873 1.00 96.00 195 ASP A O 1
ATOM 1453 N N . THR A 1 196 ? 8.175 -4.338 -27.103 1.00 95.31 196 THR A N 1
ATOM 1454 C CA . THR A 1 196 ? 7.814 -5.381 -26.128 1.00 95.31 196 THR A CA 1
ATOM 1455 C C . THR A 1 196 ? 7.909 -4.811 -24.720 1.00 95.31 196 THR A C 1
ATOM 1457 O O . THR A 1 196 ? 6.953 -4.875 -23.943 1.00 95.31 196 THR A O 1
ATOM 1460 N N . LEU A 1 197 ? 9.035 -4.161 -24.415 1.00 96.50 197 LEU A N 1
ATOM 1461 C CA . LEU A 1 197 ? 9.244 -3.436 -23.166 1.00 96.50 197 LEU A CA 1
ATOM 1462 C C . LEU A 1 197 ? 8.231 -2.293 -23.006 1.00 96.50 197 LEU A C 1
ATOM 1464 O O . LEU A 1 197 ? 7.638 -2.146 -21.934 1.00 96.50 197 LEU A O 1
ATOM 1468 N N . ALA A 1 198 ? 7.971 -1.523 -24.066 1.00 95.69 198 ALA A N 1
ATOM 1469 C CA . ALA A 1 198 ? 6.929 -0.500 -24.070 1.00 95.69 198 ALA A CA 1
ATOM 1470 C C . ALA A 1 198 ? 5.536 -1.102 -23.830 1.00 95.69 198 ALA A C 1
ATOM 1472 O O . ALA A 1 198 ? 4.722 -0.512 -23.120 1.00 95.69 198 ALA A O 1
ATOM 1473 N N . GLY A 1 199 ? 5.256 -2.289 -24.378 1.00 93.06 199 GLY A N 1
ATOM 1474 C CA . GLY A 1 199 ? 4.072 -3.090 -24.071 1.00 93.06 199 GLY A CA 1
ATOM 1475 C C . GLY A 1 199 ? 3.933 -3.332 -22.570 1.00 93.06 199 GLY A C 1
ATOM 1476 O O . GLY A 1 199 ? 2.923 -2.937 -21.984 1.00 93.06 199 GLY A O 1
ATOM 1477 N N . CYS A 1 200 ? 4.976 -3.868 -21.930 1.00 93.94 200 CYS A N 1
ATOM 1478 C CA . CYS A 1 200 ? 4.955 -4.136 -20.493 1.00 93.94 200 CYS A CA 1
ATOM 1479 C C . CYS A 1 200 ? 4.764 -2.848 -19.674 1.00 93.94 200 CYS A C 1
ATOM 1481 O O . CYS A 1 200 ? 3.864 -2.794 -18.836 1.00 93.94 200 CYS A O 1
ATOM 1483 N N . VAL A 1 201 ? 5.512 -1.776 -19.972 1.00 94.75 201 VAL A N 1
ATOM 1484 C CA . VAL A 1 201 ? 5.398 -0.472 -19.284 1.00 94.75 201 VAL A CA 1
ATOM 1485 C C . VAL A 1 201 ? 3.997 0.148 -19.431 1.00 94.75 201 VAL A C 1
ATOM 1487 O O . VAL A 1 201 ? 3.496 0.725 -18.469 1.00 94.75 201 VAL A O 1
ATOM 1490 N N . ARG A 1 202 ? 3.338 0.010 -20.593 1.00 91.56 202 ARG A N 1
ATOM 1491 C CA . ARG A 1 202 ? 1.953 0.484 -20.830 1.00 91.56 202 ARG A CA 1
ATOM 1492 C C . ARG A 1 202 ? 0.886 -0.403 -20.171 1.00 91.56 202 ARG A C 1
ATOM 1494 O O . ARG A 1 202 ? -0.187 0.088 -19.821 1.00 91.56 202 ARG A O 1
ATOM 1501 N N . SER A 1 203 ? 1.160 -1.699 -20.018 1.00 89.00 203 SER A N 1
ATOM 1502 C CA . SER A 1 203 ? 0.260 -2.658 -19.357 1.00 89.00 203 SER A CA 1
ATOM 1503 C C . SER A 1 203 ? 0.296 -2.576 -17.826 1.00 89.00 203 SER A C 1
ATOM 1505 O O . SER A 1 203 ? -0.645 -3.018 -17.166 1.00 89.00 203 SER A O 1
ATOM 1507 N N . ALA A 1 204 ? 1.374 -2.017 -17.269 1.00 92.50 204 ALA A N 1
ATOM 1508 C CA . ALA A 1 204 ? 1.625 -1.981 -15.838 1.00 92.50 204 ALA A CA 1
ATOM 1509 C C . ALA A 1 204 ? 0.992 -0.760 -15.147 1.00 92.50 204 ALA A C 1
ATOM 1511 O O . ALA A 1 204 ? 0.943 0.339 -15.704 1.00 92.50 204 ALA A O 1
ATOM 1512 N N . LEU A 1 205 ? 0.536 -0.935 -13.903 1.00 92.44 205 LEU A N 1
ATOM 1513 C CA . LEU A 1 205 ? -0.111 0.110 -13.105 1.00 92.44 205 LEU A CA 1
ATOM 1514 C C . LEU A 1 205 ? 0.728 0.438 -11.853 1.00 92.44 205 LEU A C 1
ATOM 1516 O O . LEU A 1 205 ? 1.098 -0.489 -11.128 1.00 92.44 205 LEU A O 1
ATOM 1520 N N . PRO A 1 206 ? 1.039 1.720 -11.560 1.00 95.38 206 PRO A N 1
ATOM 1521 C CA . PRO A 1 206 ? 1.859 2.090 -10.407 1.00 95.38 206 PRO A CA 1
ATOM 1522 C C . PRO A 1 206 ? 1.335 1.534 -9.079 1.00 95.38 206 PRO A C 1
ATOM 1524 O O . PRO A 1 206 ? 0.126 1.486 -8.842 1.00 95.38 206 PRO A O 1
ATOM 1527 N N . VAL A 1 207 ? 2.258 1.135 -8.211 1.00 95.88 207 VAL A N 1
ATOM 1528 C CA . VAL A 1 207 ? 2.008 0.690 -6.832 1.00 95.88 207 VAL A CA 1
ATOM 1529 C C . VAL A 1 207 ? 2.860 1.443 -5.811 1.00 95.88 207 VAL A C 1
ATOM 1531 O O . VAL A 1 207 ? 2.430 1.589 -4.676 1.00 95.88 207 VAL A O 1
ATOM 1534 N N . ALA A 1 208 ? 4.004 1.995 -6.224 1.00 98.00 208 ALA A N 1
ATOM 1535 C CA . ALA A 1 208 ? 4.760 2.969 -5.444 1.00 98.00 208 ALA A CA 1
ATOM 1536 C C . ALA A 1 208 ? 5.430 3.994 -6.377 1.00 98.00 208 ALA A C 1
ATOM 1538 O O . ALA A 1 208 ? 5.910 3.630 -7.456 1.00 98.00 208 ALA A O 1
ATOM 1539 N N . ILE A 1 209 ? 5.454 5.273 -5.990 1.00 98.38 209 ILE A N 1
ATOM 1540 C CA . ILE A 1 209 ? 6.076 6.366 -6.757 1.00 98.38 209 ILE A CA 1
ATOM 1541 C C . ILE A 1 209 ? 7.033 7.164 -5.863 1.00 98.38 209 ILE A C 1
ATOM 1543 O O . ILE A 1 209 ? 6.639 7.676 -4.819 1.00 98.38 209 ILE A O 1
ATOM 1547 N N . PHE A 1 210 ? 8.282 7.309 -6.305 1.00 98.25 210 PHE A N 1
ATOM 1548 C CA . PHE A 1 210 ? 9.358 8.000 -5.594 1.00 98.25 210 PHE A CA 1
ATOM 1549 C C . PHE A 1 210 ? 9.869 9.186 -6.415 1.00 98.25 210 PHE A C 1
ATOM 1551 O O . PHE A 1 210 ? 10.104 9.060 -7.617 1.00 98.25 210 PHE A O 1
ATOM 1558 N N . GLY A 1 211 ? 10.102 10.324 -5.762 1.00 96.62 211 GLY A N 1
ATOM 1559 C CA . GLY A 1 211 ? 10.571 11.541 -6.428 1.00 96.62 211 GLY A CA 1
ATOM 1560 C C . GLY A 1 211 ? 9.496 12.222 -7.281 1.00 96.62 211 GLY A C 1
ATOM 1561 O O . GLY A 1 211 ? 8.301 11.986 -7.111 1.00 96.62 211 GLY A O 1
ATOM 1562 N N . SER A 1 212 ? 9.923 13.121 -8.168 1.00 94.75 212 SER A N 1
ATOM 1563 C CA . SER A 1 212 ? 9.025 13.903 -9.023 1.00 94.75 212 SER A CA 1
ATOM 1564 C C . SER A 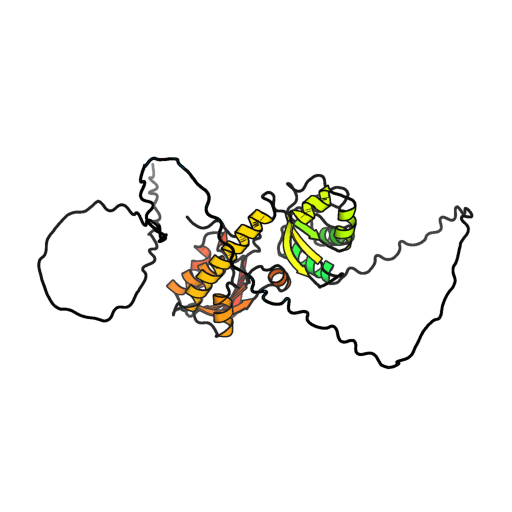1 212 ? 9.707 14.371 -10.314 1.00 94.75 212 SER A C 1
ATOM 1566 O O . SER A 1 212 ? 10.937 14.414 -10.424 1.00 94.75 212 SER A O 1
ATOM 1568 N N . GLY A 1 213 ? 8.896 14.711 -11.324 1.00 93.81 213 GLY A N 1
ATOM 1569 C CA . GLY A 1 213 ? 9.371 15.171 -12.632 1.00 93.81 213 GLY A CA 1
ATOM 1570 C C . GLY A 1 213 ? 10.318 14.171 -13.307 1.00 93.81 213 GLY A C 1
ATOM 1571 O O . GLY A 1 213 ? 10.124 12.958 -13.222 1.00 93.81 213 GLY A O 1
ATOM 1572 N N . ALA A 1 214 ? 11.377 14.678 -13.939 1.00 92.19 214 ALA A N 1
ATOM 1573 C CA . ALA A 1 214 ? 12.380 13.872 -14.645 1.00 92.19 214 ALA A CA 1
ATOM 1574 C C . ALA A 1 214 ? 13.240 12.961 -13.738 1.00 92.19 214 ALA A C 1
ATOM 1576 O O . ALA A 1 214 ? 14.044 12.189 -14.250 1.00 92.19 214 ALA A O 1
ATOM 1577 N N . ALA A 1 215 ? 13.088 13.035 -12.410 1.00 92.06 215 ALA A N 1
ATOM 1578 C CA . ALA A 1 215 ? 13.764 12.161 -11.447 1.00 92.06 215 ALA A CA 1
ATOM 1579 C C . ALA A 1 215 ? 12.831 11.094 -10.833 1.00 92.06 215 ALA A C 1
ATOM 1581 O O . ALA A 1 215 ? 13.238 10.392 -9.908 1.00 92.06 215 ALA A O 1
ATOM 1582 N N . THR A 1 216 ? 11.589 10.979 -11.317 1.00 96.69 216 THR A N 1
ATOM 1583 C CA . THR A 1 216 ? 10.604 10.022 -10.790 1.00 96.69 216 THR A CA 1
ATOM 1584 C C . THR A 1 216 ? 11.042 8.575 -11.032 1.00 96.69 216 THR A C 1
ATOM 1586 O O . THR A 1 216 ? 11.439 8.215 -12.139 1.00 96.69 216 THR A O 1
ATOM 1589 N N . VAL A 1 217 ? 10.898 7.725 -10.015 1.00 98.12 217 VAL A N 1
ATOM 1590 C CA . VAL A 1 217 ? 10.981 6.262 -10.123 1.00 98.12 217 VAL A CA 1
ATOM 1591 C C . VAL A 1 217 ? 9.620 5.681 -9.758 1.00 98.12 217 VAL A C 1
ATOM 1593 O O . VAL A 1 217 ? 9.056 6.024 -8.720 1.00 98.12 217 VAL A O 1
ATOM 1596 N N . ARG A 1 218 ? 9.069 4.810 -10.606 1.00 98.31 218 ARG A N 1
ATOM 1597 C CA . ARG A 1 218 ? 7.758 4.178 -10.396 1.00 98.31 218 ARG A CA 1
ATOM 1598 C C . ARG A 1 218 ? 7.923 2.669 -10.324 1.00 98.31 218 ARG A C 1
ATOM 1600 O O . ARG A 1 218 ? 8.402 2.064 -11.277 1.00 98.31 218 ARG A O 1
ATOM 1607 N N . ILE A 1 219 ? 7.468 2.048 -9.246 1.00 98.19 219 ILE A N 1
ATOM 1608 C CA . ILE A 1 219 ? 7.235 0.603 -9.224 1.00 98.19 219 ILE A CA 1
ATOM 1609 C C . ILE A 1 219 ? 5.812 0.390 -9.727 1.00 98.19 219 ILE A C 1
ATOM 1611 O O . ILE A 1 219 ? 4.876 0.986 -9.191 1.00 98.19 219 ILE A O 1
ATOM 1615 N N . ALA A 1 220 ? 5.644 -0.433 -10.756 1.00 96.06 220 ALA A N 1
ATOM 1616 C CA . ALA A 1 220 ? 4.347 -0.762 -11.332 1.00 96.06 220 ALA A CA 1
ATOM 1617 C C . ALA A 1 220 ? 4.152 -2.282 -11.393 1.00 96.06 220 ALA A C 1
ATOM 1619 O O . ALA A 1 220 ? 5.068 -3.005 -11.777 1.00 96.06 220 ALA A O 1
ATOM 1620 N N . GLU A 1 221 ? 2.967 -2.765 -11.023 1.00 93.81 221 GLU A N 1
ATOM 1621 C CA . GLU A 1 221 ? 2.576 -4.166 -11.220 1.00 93.81 221 GLU A CA 1
ATOM 1622 C C . GLU A 1 221 ? 2.164 -4.376 -12.680 1.00 93.81 221 GLU A C 1
ATOM 1624 O O . GLU A 1 221 ? 1.431 -3.559 -13.234 1.00 93.81 221 GLU A O 1
ATOM 1629 N N . THR A 1 222 ? 2.605 -5.470 -13.299 1.00 91.12 222 THR A N 1
ATOM 1630 C CA . THR A 1 222 ? 2.172 -5.882 -14.644 1.00 91.12 222 THR A CA 1
ATOM 1631 C C . THR A 1 222 ? 0.838 -6.621 -14.561 1.00 91.12 222 THR A C 1
ATOM 1633 O O . THR A 1 222 ? 0.706 -7.563 -13.786 1.00 91.12 222 THR A O 1
ATOM 1636 N N . VAL A 1 223 ? -0.151 -6.221 -15.368 1.00 84.75 223 VAL A N 1
ATOM 1637 C CA . VAL A 1 223 ? -1.522 -6.757 -15.288 1.00 84.75 223 VAL A CA 1
ATOM 1638 C C . VAL A 1 223 ? -1.843 -7.603 -16.529 1.00 84.75 223 VAL A C 1
ATOM 1640 O O . VAL A 1 223 ? -2.113 -7.026 -17.584 1.00 84.75 223 VAL A O 1
ATOM 1643 N N . PRO A 1 224 ? -1.909 -8.949 -16.441 1.00 76.75 224 PRO A N 1
ATOM 1644 C CA . PRO A 1 224 ? -2.249 -9.801 -17.589 1.00 76.75 224 PRO A CA 1
ATOM 1645 C C . PRO A 1 224 ? -3.645 -9.529 -18.175 1.00 76.75 224 PRO A C 1
ATOM 1647 O O . PRO A 1 224 ? -3.856 -9.670 -19.373 1.00 76.75 224 PRO A O 1
ATOM 1650 N N . ALA A 1 225 ? -4.594 -9.079 -17.345 1.00 73.25 225 ALA A N 1
ATOM 1651 C CA . ALA A 1 225 ? -5.931 -8.648 -17.769 1.00 73.25 225 ALA A CA 1
ATOM 1652 C C . ALA A 1 225 ? -5.978 -7.213 -18.353 1.00 73.25 225 ALA A C 1
ATOM 1654 O O . ALA A 1 225 ? -7.057 -6.700 -18.651 1.00 73.25 225 ALA A O 1
ATOM 1655 N N . GLY A 1 226 ? -4.824 -6.551 -18.494 1.00 77.25 226 GLY A N 1
ATOM 1656 C CA . GLY A 1 226 ? -4.694 -5.170 -18.953 1.00 77.25 226 GLY A CA 1
ATOM 1657 C C . GLY A 1 226 ? -4.975 -4.121 -17.869 1.00 77.25 226 GLY A C 1
ATOM 1658 O O . GLY A 1 226 ? -5.816 -4.293 -16.983 1.00 77.25 226 GLY A O 1
ATOM 1659 N N . SER A 1 227 ? -4.295 -2.977 -17.969 1.00 77.25 227 SER A N 1
ATOM 1660 C CA . SER A 1 227 ? -4.368 -1.880 -16.992 1.00 77.25 227 SER A CA 1
ATOM 1661 C C . SER A 1 227 ? -5.785 -1.319 -16.787 1.00 77.25 227 SER A C 1
ATOM 1663 O O . SER A 1 227 ? -6.126 -0.928 -15.671 1.00 77.25 227 SER A O 1
ATOM 1665 N N . HIS A 1 228 ? -6.653 -1.354 -17.806 1.00 83.00 228 HIS A N 1
ATOM 1666 C CA . HIS A 1 228 ? -8.063 -0.949 -17.688 1.00 83.00 228 HIS A CA 1
ATOM 1667 C C . HIS A 1 228 ? -8.865 -1.829 -16.709 1.00 83.00 228 HIS A C 1
ATOM 1669 O O . HIS A 1 228 ? -9.716 -1.321 -15.972 1.00 83.00 228 HIS A O 1
ATOM 1675 N N . ALA A 1 229 ? -8.598 -3.139 -16.663 1.00 82.19 229 ALA A N 1
ATOM 1676 C CA . ALA A 1 229 ? -9.285 -4.051 -15.751 1.00 82.19 229 ALA A CA 1
ATOM 1677 C C . ALA A 1 229 ? -8.909 -3.761 -14.289 1.00 82.19 229 ALA A C 1
ATOM 1679 O O . ALA A 1 229 ? -9.802 -3.618 -13.451 1.00 82.19 229 ALA A O 1
ATOM 1680 N N . LEU A 1 230 ? -7.614 -3.574 -13.997 1.00 80.06 230 LEU A N 1
ATOM 1681 C CA . LEU A 1 230 ? -7.157 -3.222 -12.647 1.00 80.06 230 LEU A CA 1
ATOM 1682 C C . LEU A 1 230 ? -7.572 -1.797 -12.248 1.00 80.06 230 LEU A C 1
ATOM 1684 O O . LEU A 1 230 ? -7.978 -1.589 -11.108 1.00 80.06 230 LEU A O 1
ATOM 1688 N N . ALA A 1 231 ? -7.581 -0.825 -13.166 1.00 84.31 231 ALA A N 1
ATOM 1689 C CA . ALA A 1 231 ? -8.141 0.503 -12.894 1.00 84.31 231 ALA A CA 1
ATOM 1690 C C . ALA A 1 231 ? -9.634 0.421 -12.507 1.00 84.31 231 ALA A C 1
ATOM 1692 O O . ALA A 1 231 ? -10.063 1.026 -11.522 1.00 84.31 231 ALA A O 1
ATOM 1693 N N . SER A 1 232 ? -10.406 -0.417 -13.208 1.00 87.19 232 SER A N 1
ATOM 1694 C CA . SER A 1 232 ? -11.818 -0.695 -12.897 1.00 87.19 232 SER A CA 1
ATOM 1695 C C . SER A 1 232 ? -12.015 -1.483 -11.591 1.00 87.19 232 SER A C 1
ATOM 1697 O O . SER A 1 232 ? -13.104 -1.468 -11.016 1.00 87.19 232 SER A O 1
ATOM 1699 N N . GLN A 1 233 ? -11.000 -2.205 -11.107 1.00 86.19 233 GLN A N 1
ATOM 1700 C CA . GLN A 1 233 ? -10.997 -2.831 -9.779 1.00 86.19 233 GLN A CA 1
ATOM 1701 C C . GLN A 1 233 ? -10.653 -1.803 -8.693 1.00 86.19 233 GLN A C 1
ATOM 1703 O O . GLN A 1 233 ? -11.433 -1.651 -7.757 1.00 86.19 233 GLN A O 1
ATOM 1708 N N . ARG A 1 234 ? -9.574 -1.022 -8.848 1.00 87.75 234 ARG A N 1
ATOM 1709 C CA . ARG A 1 234 ? -9.178 0.035 -7.896 1.00 87.75 234 ARG A CA 1
ATOM 1710 C C . ARG A 1 234 ? -10.250 1.114 -7.716 1.00 87.75 234 ARG A C 1
ATOM 1712 O O . ARG A 1 234 ? -10.435 1.604 -6.607 1.00 87.75 234 ARG A O 1
ATOM 1719 N N . SER A 1 235 ? -11.003 1.459 -8.765 1.00 90.56 235 SER A N 1
ATOM 1720 C CA . SER A 1 235 ? -12.126 2.403 -8.641 1.00 90.56 235 SER A CA 1
ATOM 1721 C C . SER A 1 235 ? -13.294 1.847 -7.814 1.00 90.56 235 SER A C 1
ATOM 1723 O O . SER A 1 235 ? -13.994 2.621 -7.160 1.00 90.56 235 SER A O 1
ATOM 1725 N N . ARG A 1 236 ? -13.514 0.524 -7.828 1.00 91.56 236 ARG A N 1
ATOM 1726 C CA . ARG A 1 236 ? -14.513 -0.134 -6.972 1.00 91.56 236 ARG A CA 1
ATOM 1727 C C . ARG A 1 236 ? -14.004 -0.244 -5.541 1.00 91.56 236 ARG A C 1
ATOM 1729 O O . ARG A 1 236 ? -14.665 0.255 -4.648 1.00 91.56 236 ARG A O 1
ATOM 1736 N N . ASP A 1 237 ? -12.780 -0.725 -5.351 1.00 91.06 237 ASP A N 1
ATOM 1737 C CA . ASP A 1 237 ? -12.109 -0.792 -4.047 1.00 91.06 237 ASP A CA 1
ATOM 1738 C C . ASP A 1 237 ? -12.062 0.566 -3.320 1.00 91.06 237 ASP A C 1
ATOM 1740 O O . ASP A 1 237 ? -12.381 0.647 -2.140 1.00 91.06 237 ASP A O 1
ATOM 1744 N N . SER A 1 238 ? -11.782 1.667 -4.027 1.00 93.81 238 SER A N 1
ATOM 1745 C CA . SER A 1 238 ? -11.868 3.025 -3.462 1.00 93.81 238 SER A CA 1
ATOM 1746 C C . SER A 1 238 ? -13.288 3.394 -2.989 1.00 93.81 238 SER A C 1
ATOM 1748 O O . SER A 1 238 ? -13.462 4.049 -1.957 1.00 93.81 238 SER A O 1
ATOM 1750 N N . SER A 1 239 ? -14.318 2.931 -3.704 1.00 95.44 239 SER A N 1
ATOM 1751 C CA . SER A 1 239 ? -15.730 3.122 -3.336 1.00 95.44 239 SER A CA 1
ATOM 1752 C C . SER A 1 239 ? -16.116 2.252 -2.131 1.00 95.44 239 SER A C 1
ATOM 1754 O O . SER A 1 239 ? -16.726 2.746 -1.183 1.00 95.44 239 SER A O 1
ATOM 1756 N N . ASP A 1 240 ? -15.688 0.989 -2.124 1.00 95.31 240 ASP A N 1
ATOM 1757 C CA . ASP A 1 240 ? -15.920 0.023 -1.046 1.00 95.31 240 ASP A CA 1
ATOM 1758 C C . ASP A 1 240 ? -15.231 0.479 0.255 1.00 95.31 240 ASP A C 1
ATOM 1760 O O . ASP A 1 240 ? -15.842 0.478 1.324 1.00 95.31 240 ASP A O 1
ATOM 1764 N N . ARG A 1 241 ? -13.990 0.980 0.164 1.00 96.56 241 ARG A N 1
ATOM 1765 C CA . ARG A 1 241 ? -13.239 1.606 1.270 1.00 96.56 241 ARG A CA 1
ATOM 1766 C C . ARG A 1 241 ? -13.904 2.877 1.787 1.00 96.56 241 ARG A C 1
ATOM 1768 O O . ARG A 1 241 ? -13.940 3.086 2.997 1.00 96.56 241 ARG A O 1
ATOM 1775 N N . THR A 1 242 ? -14.453 3.710 0.902 1.00 97.94 242 THR A N 1
ATOM 1776 C CA . THR A 1 242 ? -15.227 4.907 1.283 1.00 97.94 242 THR A CA 1
ATOM 1777 C C . THR A 1 242 ? -16.471 4.517 2.090 1.00 97.94 242 THR A C 1
ATOM 1779 O O . THR A 1 242 ? -16.723 5.084 3.154 1.00 97.94 242 THR A O 1
ATOM 1782 N N . LEU A 1 243 ? -17.211 3.499 1.638 1.00 97.69 243 LEU A N 1
ATOM 1783 C CA . LEU A 1 243 ? -18.394 2.979 2.327 1.00 97.69 243 LEU A CA 1
ATOM 1784 C C . LEU A 1 243 ? -18.045 2.341 3.684 1.00 97.69 243 LEU A C 1
ATOM 1786 O O . LEU A 1 243 ? -18.650 2.684 4.702 1.00 97.69 243 LEU A O 1
ATOM 1790 N N . ALA A 1 244 ? -17.047 1.454 3.723 1.00 97.69 244 ALA A N 1
ATOM 1791 C CA . ALA A 1 244 ? -16.607 0.780 4.944 1.00 97.69 244 ALA A CA 1
ATOM 1792 C C . ALA A 1 244 ? -16.024 1.765 5.973 1.00 97.69 244 ALA A C 1
ATOM 1794 O O . ALA A 1 244 ? -16.334 1.687 7.163 1.00 97.69 244 ALA A O 1
ATOM 1795 N N . GLY A 1 245 ? -15.231 2.738 5.519 1.00 98.19 245 GLY A N 1
ATOM 1796 C CA . GLY A 1 245 ? -14.683 3.795 6.362 1.00 98.19 245 GLY A CA 1
ATOM 1797 C C . GLY A 1 245 ? -15.755 4.735 6.920 1.00 98.19 245 GLY A C 1
ATOM 1798 O O . GLY A 1 245 ? -15.685 5.105 8.093 1.00 98.19 245 GLY A O 1
ATOM 1799 N N . AL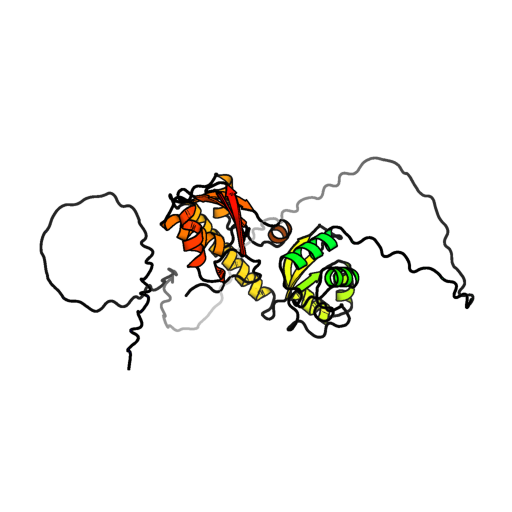A A 1 246 ? -16.796 5.057 6.146 1.00 98.56 246 ALA A N 1
ATOM 1800 C CA . ALA A 1 246 ? -17.953 5.796 6.650 1.00 98.56 246 ALA A CA 1
ATOM 1801 C C . ALA A 1 246 ? -18.750 4.996 7.699 1.00 98.56 246 ALA A C 1
ATOM 1803 O O . ALA A 1 246 ? -19.115 5.550 8.738 1.00 98.56 246 ALA A O 1
ATOM 1804 N N . ALA A 1 247 ? -18.960 3.692 7.481 1.00 98.31 247 ALA A N 1
ATOM 1805 C CA . ALA A 1 247 ? -19.619 2.812 8.447 1.00 98.31 247 ALA A CA 1
ATOM 1806 C C . ALA A 1 247 ? -18.827 2.699 9.766 1.00 98.31 247 ALA A C 1
ATOM 1808 O O . ALA A 1 247 ? -19.402 2.845 10.846 1.00 98.31 247 ALA A O 1
ATOM 1809 N N . LEU A 1 248 ? -17.500 2.536 9.696 1.00 98.25 248 LEU A N 1
ATOM 1810 C CA . LEU A 1 248 ? -16.618 2.580 10.869 1.00 98.25 248 LEU A CA 1
ATOM 1811 C C . LEU A 1 248 ? -16.673 3.926 11.585 1.00 98.25 248 LEU A C 1
ATOM 1813 O O . LEU A 1 248 ? -16.802 3.963 12.804 1.00 98.25 248 LEU A O 1
ATOM 1817 N N . ALA A 1 249 ? -16.605 5.035 10.846 1.00 98.31 249 ALA A N 1
ATOM 1818 C CA . ALA A 1 249 ? -16.659 6.368 11.431 1.00 98.31 249 ALA A CA 1
ATOM 1819 C C . ALA A 1 249 ? -18.003 6.663 12.125 1.00 98.31 249 ALA A C 1
ATOM 1821 O O . ALA A 1 249 ? -18.048 7.575 12.954 1.00 98.31 249 ALA A O 1
ATOM 1822 N N . ALA A 1 250 ? -19.070 5.920 11.810 1.00 98.38 250 ALA A N 1
ATOM 1823 C CA . ALA A 1 250 ? -20.385 6.001 12.447 1.00 98.38 250 ALA A CA 1
ATOM 1824 C C . ALA A 1 250 ? -20.592 5.009 13.614 1.00 98.38 250 ALA A C 1
ATOM 1826 O O . ALA A 1 250 ? -21.511 5.206 14.409 1.00 98.38 250 ALA A O 1
ATOM 1827 N N . ASN A 1 251 ? -19.764 3.966 13.746 1.00 98.44 251 ASN A N 1
ATOM 1828 C CA . ASN A 1 251 ? -19.906 2.948 14.790 1.00 98.44 251 ASN A CA 1
ATOM 1829 C C . ASN A 1 251 ? -19.520 3.519 16.180 1.00 98.44 251 ASN A C 1
ATOM 1831 O O . ASN A 1 251 ? -18.380 3.945 16.356 1.00 98.44 251 ASN A O 1
ATOM 1835 N N . PRO A 1 252 ? -20.406 3.500 17.200 1.00 97.81 252 PRO A N 1
ATOM 1836 C CA . PRO A 1 252 ? -20.124 4.082 18.520 1.00 97.81 252 PRO A CA 1
ATOM 1837 C C . PRO A 1 252 ? -19.034 3.351 19.327 1.00 97.81 252 PRO A C 1
ATOM 1839 O O . PRO A 1 252 ? -18.464 3.940 20.251 1.00 97.81 252 PRO A O 1
ATOM 1842 N N . ALA A 1 253 ? -18.717 2.095 18.991 1.00 97.88 253 ALA A N 1
ATOM 1843 C CA . ALA A 1 253 ? -17.579 1.373 19.561 1.00 97.88 253 ALA A CA 1
ATOM 1844 C C . ALA A 1 253 ? -16.236 1.777 18.916 1.00 97.88 253 ALA A C 1
ATOM 1846 O O . ALA A 1 253 ? -15.184 1.541 19.510 1.00 97.88 253 ALA A O 1
ATOM 1847 N N . VAL A 1 254 ? -16.250 2.443 17.753 1.00 98.38 254 VAL A N 1
ATOM 1848 C CA . VAL A 1 254 ? -15.055 2.965 17.075 1.00 98.38 254 VAL A CA 1
ATOM 1849 C C . VAL A 1 254 ? -14.860 4.440 17.429 1.00 98.38 254 VAL A C 1
ATOM 1851 O O . VAL A 1 254 ? -15.622 5.320 17.031 1.00 98.38 254 VAL A O 1
ATOM 1854 N N . ARG A 1 255 ? -13.799 4.744 18.178 1.00 98.50 255 ARG A N 1
ATOM 1855 C CA . ARG A 1 255 ? -13.450 6.109 18.598 1.00 98.50 255 ARG A CA 1
ATOM 1856 C C . ARG A 1 255 ? -12.243 6.600 17.808 1.00 98.50 255 ARG A C 1
ATOM 1858 O O . ARG A 1 255 ? -11.194 5.969 17.835 1.00 98.50 255 ARG A O 1
ATOM 1865 N N . ALA A 1 256 ? -12.354 7.745 17.143 1.00 98.31 256 ALA A N 1
ATOM 1866 C CA . ALA A 1 256 ? -11.253 8.320 16.371 1.00 98.31 256 ALA A CA 1
ATOM 1867 C C . ALA A 1 256 ? -11.264 9.862 16.431 1.00 98.31 256 ALA A C 1
ATOM 1869 O O . ALA A 1 256 ? -12.347 10.457 16.421 1.00 98.31 256 ALA A O 1
ATOM 1870 N N . PRO A 1 257 ? -10.090 10.528 16.462 1.00 98.38 257 PRO A N 1
ATOM 1871 C CA . PRO A 1 257 ? -9.971 11.972 16.258 1.00 98.38 257 PRO A CA 1
ATOM 1872 C C . PRO A 1 257 ? -10.629 12.429 14.949 1.00 98.38 257 PRO A C 1
ATOM 1874 O O . PRO A 1 257 ? -10.674 11.674 13.978 1.00 98.38 257 PRO A O 1
ATOM 1877 N N . ALA A 1 258 ? -11.081 13.686 14.890 1.00 98.06 258 ALA A N 1
ATOM 1878 C CA . ALA A 1 258 ? -11.801 14.222 13.730 1.00 98.06 258 ALA A CA 1
ATOM 1879 C C . ALA A 1 258 ? -11.038 14.042 12.403 1.00 98.06 258 ALA A C 1
ATOM 1881 O O . ALA A 1 258 ? -11.619 13.560 11.438 1.00 98.06 258 ALA A O 1
ATOM 1882 N N . ALA A 1 259 ? -9.729 14.325 12.380 1.00 97.75 259 ALA A N 1
ATOM 1883 C CA . ALA A 1 259 ? -8.886 14.126 11.198 1.00 97.75 259 ALA A CA 1
ATOM 1884 C C . ALA A 1 259 ? -8.858 12.661 10.720 1.00 97.75 259 ALA A C 1
ATOM 1886 O O . ALA A 1 259 ? -8.933 12.408 9.522 1.00 97.75 259 ALA A O 1
ATOM 1887 N N . ILE A 1 260 ? -8.830 11.694 11.646 1.00 98.44 260 ILE A N 1
ATOM 1888 C CA . ILE A 1 260 ? -8.879 10.267 11.306 1.00 98.44 260 ILE A CA 1
ATOM 1889 C C . ILE A 1 260 ? -10.275 9.876 10.814 1.00 98.44 260 ILE A C 1
ATOM 1891 O O . ILE A 1 260 ? -10.371 9.150 9.830 1.00 98.44 260 ILE A O 1
ATOM 1895 N N . ARG A 1 261 ? -11.361 10.390 11.415 1.00 98.38 261 ARG A N 1
ATOM 1896 C CA . ARG A 1 261 ? -12.722 10.170 10.884 1.00 98.38 261 ARG A CA 1
ATOM 1897 C C . ARG A 1 261 ? -12.841 10.680 9.445 1.00 98.38 261 ARG A C 1
ATOM 1899 O O . ARG A 1 261 ? -13.387 9.953 8.624 1.00 98.38 261 ARG A O 1
ATOM 1906 N N . THR A 1 262 ? -12.252 11.836 9.120 1.00 98.00 262 THR A N 1
ATOM 1907 C CA . THR A 1 262 ? -12.150 12.320 7.733 1.00 98.00 262 THR A CA 1
ATOM 1908 C C . THR A 1 262 ? -11.427 11.308 6.840 1.00 98.00 262 THR A C 1
ATOM 1910 O O . THR A 1 262 ? -11.999 10.893 5.836 1.00 98.00 262 THR A O 1
ATOM 1913 N N . SER A 1 263 ? -10.229 10.842 7.223 1.00 96.88 263 SER A N 1
ATOM 1914 C CA . SER A 1 263 ? -9.471 9.831 6.463 1.00 96.88 263 SER A CA 1
ATOM 1915 C C . SER A 1 263 ? -10.241 8.520 6.250 1.00 96.88 263 SER A C 1
ATOM 1917 O O . SER A 1 263 ? -10.173 7.934 5.172 1.00 96.88 263 SER A O 1
ATOM 1919 N N . LEU A 1 264 ? -11.004 8.058 7.246 1.00 98.06 264 LEU A N 1
ATOM 1920 C CA . LEU A 1 264 ? -11.892 6.905 7.084 1.00 98.06 264 LEU A CA 1
ATOM 1921 C C . LEU A 1 264 ? -12.974 7.207 6.034 1.00 98.06 264 LEU A C 1
ATOM 1923 O O . LEU A 1 264 ? -13.119 6.459 5.072 1.00 98.06 264 LEU A O 1
ATOM 1927 N N . THR A 1 265 ? -13.687 8.331 6.163 1.00 98.19 265 THR A N 1
ATOM 1928 C CA . THR A 1 265 ? -14.764 8.712 5.228 1.00 98.19 265 THR A CA 1
ATOM 1929 C C . THR A 1 265 ? -14.301 9.025 3.802 1.00 98.19 265 THR A C 1
ATOM 1931 O O . THR A 1 265 ? -15.135 9.034 2.906 1.00 98.19 265 THR A O 1
ATOM 1934 N N . THR A 1 266 ? -13.007 9.261 3.562 1.00 97.50 266 THR A N 1
ATOM 1935 C CA . THR A 1 266 ? -12.438 9.427 2.210 1.00 97.50 266 THR A CA 1
ATOM 1936 C C . THR A 1 266 ? -11.852 8.135 1.629 1.00 97.50 266 THR A C 1
ATOM 1938 O O . THR A 1 266 ? -11.172 8.182 0.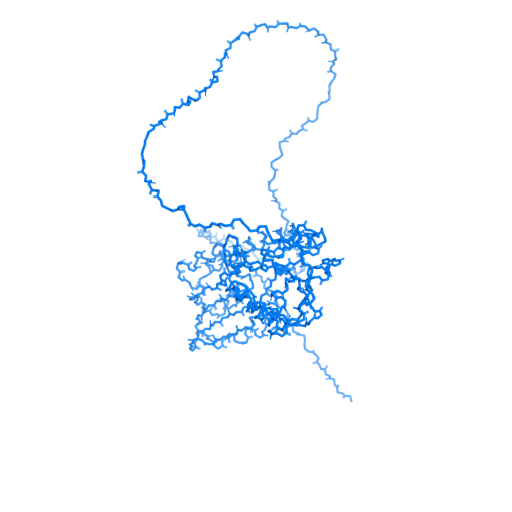606 1.00 97.50 266 THR A O 1
ATOM 1941 N N . GLY A 1 267 ? -12.066 6.981 2.274 1.00 96.75 267 GLY A N 1
ATOM 1942 C CA . GLY A 1 267 ? -11.576 5.689 1.785 1.00 96.75 267 GLY A CA 1
ATOM 1943 C C . GLY A 1 267 ? -10.049 5.546 1.820 1.00 96.75 267 GLY A C 1
ATOM 1944 O O . GLY A 1 267 ? -9.487 4.769 1.047 1.00 96.75 267 GLY A O 1
ATOM 1945 N N . TYR A 1 268 ? -9.363 6.292 2.696 1.00 97.19 268 TYR A N 1
ATOM 1946 C CA . TYR A 1 268 ? -7.902 6.243 2.842 1.00 97.19 268 TYR A CA 1
ATOM 1947 C C . TYR A 1 268 ? -7.408 4.947 3.502 1.00 97.19 268 TYR A C 1
ATOM 1949 O O . TYR A 1 268 ? -6.248 4.595 3.336 1.00 97.19 268 TYR A O 1
ATOM 1957 N N . LEU A 1 269 ? -8.260 4.238 4.248 1.00 97.44 269 LEU A N 1
ATOM 1958 C CA . LEU A 1 269 ? -7.909 2.995 4.941 1.00 97.44 269 LEU A CA 1
ATOM 1959 C C . LEU A 1 269 ? -8.059 1.767 4.025 1.00 97.44 269 LEU A C 1
ATOM 1961 O O . LEU A 1 269 ? -8.990 1.701 3.224 1.00 97.44 269 LEU A O 1
ATOM 1965 N N . ASP A 1 270 ? -7.168 0.785 4.175 1.00 96.69 270 ASP A N 1
ATOM 1966 C CA . ASP A 1 270 ? -7.266 -0.531 3.527 1.00 96.69 270 ASP A CA 1
ATOM 1967 C C . ASP A 1 270 ? -8.543 -1.282 3.959 1.00 96.69 270 ASP A C 1
ATOM 1969 O O . ASP A 1 270 ? -8.923 -1.262 5.135 1.00 96.69 270 ASP A O 1
ATOM 1973 N N . LEU A 1 271 ? -9.209 -1.954 3.013 1.00 96.00 271 LEU A N 1
ATOM 1974 C CA . LEU A 1 271 ? -10.499 -2.603 3.258 1.00 96.00 271 LEU A CA 1
ATOM 1975 C C . LEU A 1 271 ? -10.401 -3.751 4.278 1.00 96.00 271 LEU A C 1
ATOM 1977 O O . LEU A 1 271 ? -11.315 -3.914 5.082 1.00 96.00 271 LEU A O 1
ATOM 1981 N N . ARG A 1 272 ? -9.283 -4.492 4.329 1.00 96.19 272 ARG A N 1
ATOM 1982 C CA . ARG A 1 272 ? -9.050 -5.534 5.350 1.00 96.19 272 ARG A CA 1
ATOM 1983 C C . ARG A 1 272 ? -8.978 -4.926 6.733 1.00 96.19 272 ARG A C 1
ATOM 1985 O O . ARG A 1 272 ? -9.641 -5.399 7.652 1.00 96.19 272 ARG A O 1
ATOM 1992 N N . THR A 1 273 ? -8.178 -3.869 6.866 1.00 96.62 273 THR A N 1
ATOM 1993 C CA . THR A 1 273 ? -8.026 -3.125 8.113 1.00 96.62 273 THR A CA 1
ATOM 1994 C C . THR A 1 273 ? -9.386 -2.611 8.562 1.00 96.62 273 THR A C 1
ATOM 1996 O O . THR A 1 273 ? -9.733 -2.746 9.731 1.00 96.62 273 THR A O 1
ATOM 1999 N N . ALA A 1 274 ? -10.202 -2.112 7.629 1.00 97.25 274 ALA A N 1
ATOM 2000 C CA . ALA A 1 274 ? -11.560 -1.690 7.929 1.00 97.25 274 ALA A CA 1
ATOM 2001 C C . ALA A 1 274 ? -12.440 -2.848 8.455 1.00 97.25 274 ALA A C 1
ATOM 2003 O O . ALA A 1 274 ? -13.061 -2.716 9.512 1.00 97.25 274 ALA A O 1
ATOM 2004 N N . THR A 1 275 ? -12.446 -4.005 7.783 1.00 96.19 275 THR A N 1
ATOM 2005 C CA . THR A 1 275 ? -13.181 -5.204 8.227 1.00 96.19 275 THR A CA 1
ATOM 2006 C C . THR A 1 275 ? -12.730 -5.684 9.610 1.00 96.19 275 THR A C 1
ATOM 2008 O O . THR A 1 275 ? -13.568 -5.959 10.467 1.00 96.19 275 THR A O 1
ATOM 2011 N N . VAL A 1 276 ? -11.422 -5.747 9.876 1.00 96.81 276 VAL A N 1
ATOM 2012 C CA . VAL A 1 276 ? -10.894 -6.212 11.171 1.00 96.81 276 VAL A CA 1
ATOM 2013 C C . VAL A 1 276 ? -11.221 -5.238 12.302 1.00 96.81 276 VAL A C 1
ATOM 2015 O O . VAL A 1 276 ? -11.585 -5.675 13.392 1.00 96.81 276 VAL A O 1
ATOM 2018 N N . LEU A 1 277 ? -11.167 -3.926 12.054 1.00 97.38 277 LEU A N 1
ATOM 2019 C CA . LEU A 1 277 ? -11.593 -2.925 13.037 1.00 97.38 277 LEU A CA 1
ATOM 2020 C C . LEU A 1 277 ? -13.092 -3.036 13.356 1.00 97.38 277 LEU A C 1
ATOM 2022 O O . LEU A 1 277 ? -13.468 -2.821 14.505 1.00 97.38 277 LEU A O 1
ATOM 2026 N N . ALA A 1 278 ? -13.934 -3.420 12.389 1.00 97.19 278 ALA A N 1
ATOM 2027 C CA . ALA A 1 278 ? -15.350 -3.692 12.637 1.00 97.19 278 ALA A CA 1
ATOM 2028 C C . ALA A 1 278 ? -15.547 -4.936 13.524 1.00 97.19 278 ALA A C 1
ATOM 2030 O O . ALA A 1 278 ? -16.238 -4.848 14.534 1.00 97.19 278 ALA A O 1
ATOM 2031 N N . VAL A 1 279 ? -14.871 -6.053 13.221 1.00 95.94 279 VAL A N 1
ATOM 2032 C CA . VAL A 1 279 ? -14.930 -7.298 14.022 1.00 95.94 279 VAL A CA 1
ATOM 2033 C C . VAL A 1 279 ? -14.384 -7.104 15.446 1.00 95.94 279 VAL A C 1
ATOM 2035 O O . VAL A 1 279 ? -14.880 -7.709 16.397 1.00 95.94 279 VAL A O 1
ATOM 2038 N N . LEU A 1 280 ? -13.383 -6.238 15.634 1.00 95.94 280 LEU A N 1
ATOM 2039 C CA . LEU A 1 280 ? -12.915 -5.844 16.968 1.00 95.94 280 LEU A CA 1
ATOM 2040 C C . LEU A 1 280 ? -13.945 -4.964 17.698 1.00 95.94 280 LEU A C 1
ATOM 2042 O O . LEU A 1 280 ? -14.158 -5.148 18.897 1.00 95.94 280 LEU A O 1
ATOM 2046 N N . ALA A 1 281 ? -14.621 -4.061 16.982 1.00 96.75 281 ALA A N 1
ATOM 2047 C CA . ALA A 1 281 ? -15.651 -3.174 17.526 1.00 96.75 281 ALA A CA 1
ATOM 2048 C C . ALA A 1 281 ? -16.954 -3.892 17.940 1.00 96.75 281 ALA A C 1
ATOM 2050 O O . ALA A 1 281 ? -17.736 -3.331 18.704 1.00 96.75 281 ALA A O 1
ATOM 2051 N N . GLU A 1 282 ? -17.179 -5.133 17.496 1.00 95.25 282 GLU A N 1
ATOM 2052 C CA . GLU A 1 282 ? -18.237 -6.015 18.024 1.00 95.25 282 GLU A CA 1
ATOM 2053 C C . GLU A 1 282 ? -17.938 -6.538 19.442 1.00 95.25 282 GLU A C 1
ATOM 2055 O O . GLU A 1 282 ? -18.836 -7.050 20.110 1.00 95.25 282 GLU A O 1
ATOM 2060 N N . ARG A 1 283 ? -16.680 -6.447 19.903 1.00 93.88 283 ARG A N 1
ATOM 2061 C CA . ARG A 1 283 ? -16.195 -7.089 21.140 1.00 93.88 283 ARG A CA 1
ATOM 2062 C C . ARG A 1 283 ? -15.654 -6.106 22.172 1.00 93.88 283 ARG A C 1
ATOM 2064 O O . ARG A 1 283 ? -15.857 -6.303 23.361 1.00 93.88 283 ARG A O 1
ATOM 2071 N N . THR A 1 284 ? -14.959 -5.060 21.732 1.00 95.62 284 THR A N 1
ATOM 2072 C CA . THR A 1 284 ? -14.343 -4.049 22.600 1.00 95.62 284 THR A CA 1
ATOM 2073 C C . THR A 1 284 ? -14.471 -2.663 21.974 1.00 95.62 284 THR A C 1
ATOM 2075 O O . THR A 1 284 ? -14.642 -2.525 20.764 1.00 95.62 284 THR A O 1
ATOM 2078 N N . VAL A 1 285 ? -14.355 -1.606 22.779 1.00 97.00 285 VAL A N 1
ATOM 2079 C CA . VAL A 1 285 ? -14.172 -0.257 22.232 1.00 97.00 285 VAL A CA 1
ATOM 2080 C C . VAL A 1 285 ? -12.791 -0.181 21.579 1.00 97.00 285 VAL A C 1
ATOM 2082 O O . VAL A 1 285 ? -11.771 -0.440 22.222 1.00 97.00 285 VAL A O 1
ATOM 2085 N N . VAL A 1 286 ? -12.763 0.229 20.311 1.00 98.12 286 VAL A N 1
ATOM 2086 C CA . VAL A 1 286 ? -11.555 0.391 19.497 1.00 98.12 286 VAL A CA 1
ATOM 2087 C C . VAL A 1 286 ? -11.276 1.880 19.329 1.00 98.12 286 VAL A C 1
ATOM 2089 O O . VAL A 1 286 ? -12.032 2.586 18.660 1.00 98.12 286 VAL A O 1
ATOM 2092 N N . ARG A 1 287 ? -10.186 2.391 19.910 1.00 98.44 287 ARG A N 1
ATOM 2093 C CA . ARG A 1 287 ? -9.740 3.773 19.693 1.00 98.44 287 ARG A CA 1
ATOM 2094 C C . ARG A 1 287 ? -8.631 3.821 18.645 1.00 98.44 287 ARG A C 1
ATOM 2096 O O . ARG A 1 287 ? -7.492 3.490 18.950 1.00 98.44 287 ARG A O 1
ATOM 2103 N N . ILE A 1 288 ? -8.938 4.296 17.444 1.00 98.50 288 ILE A N 1
ATOM 2104 C CA . ILE A 1 288 ? -7.947 4.518 16.385 1.00 98.50 288 ILE A CA 1
ATOM 2105 C C . ILE A 1 288 ? -7.166 5.800 16.703 1.00 98.50 288 ILE A C 1
ATOM 2107 O O . ILE A 1 288 ? -7.756 6.874 16.843 1.00 98.50 288 ILE A O 1
ATOM 2111 N N . THR A 1 289 ? -5.843 5.693 16.824 1.00 98.56 289 THR A N 1
ATOM 2112 C CA . THR A 1 289 ? -4.941 6.804 17.177 1.00 98.56 289 THR A CA 1
ATOM 2113 C C . THR A 1 289 ? -4.061 7.282 16.026 1.00 98.56 289 THR A C 1
ATOM 2115 O O . THR A 1 289 ? -3.685 8.450 16.029 1.00 98.56 289 THR A O 1
ATOM 2118 N N . ALA A 1 290 ? -3.781 6.438 15.028 1.00 98.38 290 ALA A N 1
ATOM 2119 C CA . ALA A 1 290 ? -3.150 6.843 13.769 1.00 98.38 290 ALA A CA 1
ATOM 2120 C C . ALA A 1 290 ? -3.614 5.949 12.610 1.00 98.38 290 ALA A C 1
ATOM 2122 O O . ALA A 1 290 ? -3.914 4.776 12.817 1.00 98.38 290 ALA A O 1
ATOM 2123 N N . VAL A 1 291 ? -3.635 6.495 11.392 1.00 98.31 291 VAL A N 1
ATOM 2124 C CA . VAL A 1 291 ? -3.771 5.742 10.135 1.00 98.31 291 VAL A CA 1
ATOM 2125 C C . VAL A 1 291 ? -2.614 6.173 9.241 1.00 98.31 291 VAL A C 1
ATOM 2127 O O . VAL A 1 291 ? -2.528 7.340 8.860 1.00 98.31 291 VAL A O 1
ATOM 2130 N N . THR A 1 292 ? -1.712 5.243 8.939 1.00 97.75 292 THR A N 1
ATOM 2131 C CA . THR A 1 292 ? -0.400 5.530 8.349 1.00 97.75 292 THR A CA 1
ATOM 2132 C C . THR A 1 292 ? -0.278 4.836 6.998 1.00 97.75 292 THR A C 1
ATOM 2134 O O . THR A 1 292 ? -0.336 3.608 6.908 1.00 97.75 292 THR A O 1
ATOM 2137 N N . GLY A 1 293 ? -0.120 5.633 5.943 1.00 96.06 293 GLY A N 1
ATOM 2138 C CA . GLY A 1 293 ? 0.203 5.160 4.598 1.00 96.06 293 GLY A CA 1
ATOM 2139 C C . GLY A 1 293 ? 1.692 5.316 4.310 1.00 96.06 293 GLY A C 1
ATOM 2140 O O . GLY A 1 293 ? 2.323 6.242 4.822 1.00 96.06 293 GLY A O 1
ATOM 2141 N N . ASP A 1 294 ? 2.243 4.429 3.486 1.00 96.75 294 ASP A N 1
ATOM 2142 C CA . ASP A 1 294 ? 3.568 4.630 2.901 1.00 96.75 294 ASP A CA 1
ATOM 2143 C C . ASP A 1 294 ? 3.485 5.780 1.870 1.00 96.75 294 ASP A C 1
ATOM 2145 O O . ASP A 1 294 ? 2.618 5.734 0.993 1.00 96.75 294 ASP A O 1
ATOM 2149 N N . PRO A 1 295 ? 4.333 6.827 1.942 1.00 96.69 295 PRO A N 1
ATOM 2150 C CA . PRO A 1 295 ? 4.216 7.988 1.057 1.00 96.69 295 PRO A CA 1
ATOM 2151 C C . PRO A 1 295 ? 4.286 7.667 -0.442 1.00 96.69 295 PRO A C 1
ATOM 2153 O O . PRO A 1 295 ? 3.653 8.367 -1.235 1.00 96.69 295 PRO A O 1
ATOM 2156 N N . ALA A 1 296 ? 5.017 6.623 -0.840 1.00 97.56 296 ALA A N 1
ATOM 2157 C CA . ALA A 1 296 ? 5.134 6.212 -2.232 1.00 97.56 296 ALA A CA 1
ATOM 2158 C C . ALA A 1 296 ? 3.899 5.419 -2.693 1.00 97.56 296 ALA A C 1
ATOM 2160 O O . ALA A 1 296 ? 3.452 5.599 -3.828 1.00 97.56 296 ALA A O 1
ATOM 2161 N N . GLU A 1 297 ? 3.305 4.604 -1.816 1.00 97.00 297 GLU A N 1
ATOM 2162 C CA . GLU A 1 297 ? 2.016 3.933 -2.058 1.00 97.00 297 GLU A CA 1
ATOM 2163 C C . GLU A 1 297 ? 0.861 4.943 -2.156 1.00 97.00 297 GLU A C 1
ATOM 2165 O O . GLU A 1 297 ? 0.041 4.858 -3.074 1.00 97.00 297 GLU A O 1
ATOM 2170 N N . ILE A 1 298 ? 0.833 5.961 -1.286 1.00 95.56 298 ILE A N 1
ATOM 2171 C CA . ILE A 1 298 ? -0.151 7.053 -1.368 1.00 95.56 298 ILE A CA 1
ATOM 2172 C C . ILE A 1 298 ? 0.030 7.858 -2.665 1.00 95.56 298 ILE A C 1
ATOM 2174 O O . ILE A 1 298 ? -0.958 8.179 -3.325 1.00 95.56 298 ILE A O 1
ATOM 2178 N N . ALA A 1 299 ? 1.270 8.121 -3.095 1.00 96.31 299 ALA A N 1
ATOM 2179 C CA . ALA A 1 299 ? 1.543 8.746 -4.393 1.00 96.31 299 ALA A CA 1
ATOM 2180 C C . ALA A 1 299 ? 1.088 7.881 -5.592 1.00 96.31 299 ALA A C 1
ATOM 2182 O O . ALA A 1 299 ? 0.771 8.423 -6.650 1.00 96.31 299 ALA A O 1
ATOM 2183 N N . ALA A 1 300 ? 0.992 6.556 -5.427 1.00 94.81 300 ALA A N 1
ATOM 2184 C CA . ALA A 1 300 ? 0.406 5.627 -6.398 1.00 94.81 300 ALA A CA 1
ATOM 2185 C C . ALA A 1 300 ? -1.128 5.453 -6.270 1.00 94.81 300 ALA A C 1
ATOM 2187 O O . ALA A 1 300 ? -1.723 4.679 -7.027 1.00 94.81 300 ALA A O 1
ATOM 2188 N N . GLY A 1 301 ? -1.779 6.158 -5.336 1.00 93.00 301 GLY A N 1
ATOM 2189 C CA . GLY A 1 301 ? -3.226 6.097 -5.096 1.00 93.00 301 GLY A CA 1
ATOM 2190 C C . GLY A 1 301 ? -3.706 4.865 -4.315 1.00 93.00 301 GLY A C 1
ATOM 2191 O O . GLY A 1 301 ? -4.892 4.531 -4.376 1.00 93.00 301 GLY A O 1
ATOM 2192 N N . LEU A 1 302 ? -2.807 4.172 -3.612 1.00 94.06 302 LEU A N 1
ATOM 2193 C CA . LEU A 1 302 ? -3.137 3.034 -2.747 1.00 94.06 302 LEU A CA 1
ATOM 2194 C C . LEU A 1 302 ? -3.559 3.492 -1.333 1.00 94.06 302 LEU A C 1
ATOM 2196 O O . LEU A 1 302 ? -3.281 4.630 -0.951 1.00 94.06 302 LEU A O 1
ATOM 2200 N N . PRO A 1 303 ? -4.258 2.645 -0.552 1.00 96.19 303 PRO A N 1
ATOM 2201 C CA . PRO A 1 303 ? -4.678 2.987 0.804 1.00 96.19 303 PRO A CA 1
ATOM 2202 C C . PRO A 1 303 ? -3.589 2.778 1.866 1.00 96.19 303 PRO A C 1
ATOM 2204 O O . PRO A 1 303 ? -2.665 1.980 1.723 1.00 96.19 303 PRO A O 1
ATOM 2207 N N . ALA A 1 304 ? -3.770 3.436 3.008 1.00 97.31 304 ALA A N 1
ATOM 2208 C CA . ALA A 1 304 ? -3.032 3.185 4.233 1.00 97.31 304 ALA A CA 1
ATOM 2209 C C . ALA A 1 304 ? -3.374 1.808 4.828 1.00 97.31 304 ALA A C 1
ATOM 2211 O O . ALA A 1 304 ? -4.484 1.563 5.309 1.00 97.31 304 ALA A O 1
ATOM 2212 N N . ARG A 1 305 ? -2.368 0.928 4.845 1.00 96.75 305 ARG A N 1
ATOM 2213 C CA . ARG A 1 305 ? -2.420 -0.444 5.385 1.00 96.75 305 ARG A CA 1
ATOM 2214 C C . ARG A 1 305 ? -1.754 -0.612 6.757 1.00 96.75 305 ARG A C 1
ATOM 2216 O O . ARG A 1 305 ? -1.505 -1.738 7.179 1.00 96.75 305 ARG A O 1
ATOM 2223 N N . THR A 1 306 ? -1.467 0.491 7.455 1.00 98.25 306 THR A N 1
ATOM 2224 C CA . THR A 1 306 ? -1.039 0.498 8.864 1.00 98.25 306 THR A CA 1
ATOM 2225 C C . THR A 1 306 ? -1.981 1.354 9.708 1.00 98.25 306 THR A C 1
ATOM 2227 O O . THR A 1 306 ? -2.320 2.475 9.327 1.00 98.25 306 THR A O 1
ATOM 2230 N N . VAL A 1 307 ? -2.379 0.846 10.874 1.00 98.44 307 VAL A N 1
ATOM 2231 C CA . VAL A 1 307 ? -3.206 1.555 11.859 1.00 98.44 307 VAL A CA 1
ATOM 2232 C C . VAL A 1 307 ? -2.610 1.390 13.256 1.00 98.44 307 VAL A C 1
ATOM 2234 O O . VAL A 1 307 ? -2.195 0.293 13.629 1.00 98.44 307 VAL A O 1
ATOM 2237 N N . ASP A 1 308 ? -2.602 2.469 14.037 1.00 98.56 308 ASP A N 1
ATOM 2238 C CA . ASP A 1 308 ? -2.337 2.400 15.474 1.00 98.56 308 ASP A CA 1
ATOM 2239 C C . ASP A 1 308 ? -3.676 2.452 16.209 1.00 98.56 308 ASP A C 1
ATOM 2241 O O . ASP A 1 308 ? -4.475 3.372 15.993 1.00 98.56 308 ASP A O 1
ATOM 2245 N N . VAL A 1 309 ? -3.918 1.475 17.080 1.00 98.25 309 VAL A N 1
ATOM 2246 C CA . VAL A 1 309 ? -5.136 1.351 17.889 1.00 98.25 309 VAL A CA 1
ATOM 2247 C C . VAL A 1 309 ? -4.814 1.243 19.371 1.00 98.25 309 VAL A C 1
ATOM 2249 O O . VAL A 1 309 ? -3.766 0.736 19.759 1.00 98.25 309 VAL A O 1
ATOM 2252 N N . VAL A 1 310 ? -5.762 1.671 20.201 1.00 98.12 310 VAL A N 1
ATOM 2253 C CA . VAL A 1 310 ? -5.823 1.355 21.629 1.00 98.12 310 VAL A CA 1
ATOM 2254 C C . VAL A 1 310 ? -7.165 0.697 21.913 1.00 98.12 310 VAL A C 1
ATOM 2256 O O . VAL A 1 310 ? -8.206 1.235 21.530 1.00 98.12 310 VAL A O 1
ATOM 2259 N N . LEU A 1 311 ? -7.144 -0.462 22.556 1.00 96.31 311 LEU A N 1
ATOM 2260 C CA . LEU A 1 311 ? -8.342 -1.221 22.915 1.00 96.31 311 LEU A CA 1
ATOM 2261 C C . LEU A 1 311 ? -8.708 -0.962 24.382 1.00 96.31 311 LEU A C 1
ATOM 2263 O O . LEU A 1 311 ? -7.881 -0.493 25.157 1.00 96.31 311 LEU A O 1
ATOM 2267 N N . THR A 1 312 ? -9.952 -1.247 24.773 1.00 92.56 312 THR A N 1
ATOM 2268 C CA . THR A 1 312 ? -10.312 -1.303 26.208 1.00 92.56 312 THR A CA 1
ATOM 2269 C C . THR A 1 312 ? -10.001 -2.672 26.820 1.00 92.56 312 THR A C 1
ATOM 2271 O O . THR A 1 312 ? -9.802 -2.773 28.023 1.00 92.56 312 THR A O 1
ATOM 2274 N N . GLU A 1 313 ? -9.903 -3.712 25.987 1.00 89.00 313 GLU A N 1
ATOM 2275 C CA . GLU A 1 313 ? -9.499 -5.063 26.386 1.00 89.00 313 GLU A CA 1
ATOM 2276 C C . GLU A 1 313 ? -8.388 -5.564 25.448 1.00 89.00 313 GLU A C 1
ATOM 2278 O O . GLU A 1 313 ? -8.645 -6.318 24.506 1.00 89.00 313 GLU A O 1
ATOM 2283 N N . GLY A 1 314 ? -7.137 -5.133 25.663 1.00 81.88 314 GLY A N 1
ATOM 2284 C CA . GLY A 1 314 ? -6.008 -5.479 24.787 1.00 81.88 314 GLY A CA 1
ATOM 2285 C C . GLY A 1 314 ? -5.788 -6.987 24.618 1.00 81.88 314 GLY A C 1
ATOM 2286 O O . GLY A 1 314 ? -5.450 -7.455 23.530 1.00 81.88 314 GLY A O 1
ATOM 2287 N N . ALA A 1 315 ? -6.078 -7.769 25.663 1.00 84.12 315 ALA A N 1
ATOM 2288 C CA . ALA A 1 315 ? -5.974 -9.230 25.659 1.00 84.12 315 ALA A CA 1
ATOM 2289 C C . ALA A 1 315 ? -6.893 -9.928 24.631 1.00 84.12 315 ALA A C 1
ATOM 2291 O O . ALA A 1 315 ? -6.580 -11.033 24.187 1.00 84.12 315 ALA A O 1
ATOM 2292 N N . ALA A 1 316 ? -7.997 -9.296 24.212 1.00 81.06 316 ALA A N 1
ATOM 2293 C CA . ALA A 1 316 ? -8.924 -9.870 23.234 1.00 81.06 316 ALA A CA 1
ATOM 2294 C C . ALA A 1 316 ? -8.368 -9.881 21.794 1.00 81.06 316 ALA A C 1
ATOM 2296 O O . ALA A 1 316 ? -8.865 -10.628 20.948 1.00 81.06 316 ALA A O 1
ATOM 2297 N N . LEU A 1 317 ? -7.332 -9.083 21.503 1.00 90.69 317 LEU A N 1
ATOM 2298 C CA . LEU A 1 317 ? -6.824 -8.874 20.145 1.00 90.69 317 LEU A CA 1
ATOM 2299 C C . LEU A 1 317 ? -6.231 -10.142 19.520 1.00 90.69 317 LEU A C 1
ATOM 2301 O O . LEU A 1 317 ? -6.641 -10.539 18.430 1.00 90.69 317 LEU A O 1
ATOM 2305 N N . ALA A 1 318 ? -5.277 -10.790 20.194 1.00 92.06 318 ALA A N 1
ATOM 2306 C CA . ALA A 1 318 ? -4.554 -11.922 19.615 1.00 92.06 318 ALA A CA 1
ATOM 2307 C C . ALA A 1 318 ? -5.463 -13.135 19.300 1.00 92.06 318 ALA A C 1
ATOM 2309 O O . ALA A 1 318 ? -5.344 -13.667 18.193 1.00 92.06 318 ALA A O 1
ATOM 2310 N N . PRO A 1 319 ? -6.422 -13.540 20.165 1.00 92.50 319 PRO A N 1
ATOM 2311 C CA . PRO A 1 319 ? -7.406 -14.569 19.820 1.00 92.50 319 PRO A CA 1
ATOM 2312 C C . PRO A 1 319 ? -8.286 -14.202 18.617 1.00 92.50 319 PRO A C 1
ATOM 2314 O O . PRO A 1 319 ? -8.551 -15.058 17.774 1.00 92.50 319 PRO A O 1
ATOM 2317 N N . VAL A 1 320 ? -8.708 -12.934 18.493 1.00 92.94 320 VAL A N 1
ATOM 2318 C CA . VAL A 1 320 ? -9.486 -12.473 17.330 1.00 92.94 320 VAL A CA 1
ATOM 2319 C C . VAL A 1 320 ? -8.645 -12.571 16.058 1.00 92.94 320 VAL A C 1
ATOM 2321 O O . VAL A 1 320 ? -9.078 -13.228 15.112 1.00 92.94 320 VAL A O 1
ATOM 2324 N N . LEU A 1 321 ? -7.426 -12.018 16.043 1.00 94.12 321 LEU A N 1
ATOM 2325 C CA . LEU A 1 321 ? -6.543 -12.066 14.869 1.00 94.12 321 LEU A CA 1
ATOM 2326 C C . LEU A 1 321 ? -6.189 -13.504 14.452 1.00 94.12 321 LEU A C 1
ATOM 2328 O O . LEU A 1 321 ? -6.138 -13.798 13.258 1.00 94.12 321 LEU A O 1
ATOM 2332 N N . ALA A 1 322 ? -6.004 -14.415 15.412 1.00 93.69 322 ALA A N 1
ATOM 2333 C CA . ALA A 1 322 ? -5.763 -15.833 15.142 1.00 93.69 322 ALA A CA 1
ATOM 2334 C C . ALA A 1 322 ? -6.968 -16.548 14.494 1.00 93.69 322 ALA A C 1
ATOM 2336 O O . ALA A 1 322 ? -6.774 -17.517 13.759 1.00 93.69 322 ALA A O 1
ATOM 2337 N N . SER A 1 323 ? -8.195 -16.069 14.736 1.00 94.44 323 SER A N 1
ATOM 2338 C CA . SER A 1 323 ? -9.434 -16.627 14.166 1.00 94.44 323 SER A CA 1
ATOM 2339 C C . SER A 1 323 ? -9.778 -16.115 12.759 1.00 94.44 323 SER A C 1
ATOM 2341 O O . SER A 1 323 ? -10.553 -16.755 12.052 1.00 94.44 323 SER A O 1
ATOM 2343 N N . LEU A 1 324 ? -9.179 -15.001 12.318 1.00 93.56 324 LEU A N 1
ATOM 2344 C CA . LEU A 1 324 ? -9.348 -14.473 10.958 1.00 93.56 324 LEU A CA 1
ATOM 2345 C C . LEU A 1 324 ? -8.783 -15.441 9.906 1.00 93.56 324 LEU A C 1
ATOM 2347 O O . LEU A 1 324 ? -7.814 -16.158 10.172 1.00 93.56 324 LEU A O 1
ATOM 2351 N N . SER A 1 325 ? -9.312 -15.409 8.682 1.00 93.44 325 SER A N 1
ATOM 2352 C CA . SER A 1 325 ? -8.654 -16.037 7.530 1.00 93.44 325 SER A CA 1
ATOM 2353 C C . SER A 1 325 ? -7.416 -15.238 7.101 1.00 93.44 325 SER A C 1
ATOM 2355 O O . SER A 1 325 ? -7.321 -14.037 7.355 1.00 93.44 325 SER A O 1
ATOM 2357 N N . GLU A 1 326 ? -6.459 -15.919 6.462 1.00 91.62 326 GLU A N 1
ATOM 2358 C CA . GLU A 1 326 ? -5.141 -15.379 6.085 1.00 91.62 326 GLU A CA 1
ATOM 2359 C C . GLU A 1 326 ? -5.163 -13.958 5.483 1.00 91.62 326 GLU A C 1
ATOM 2361 O O . GLU A 1 326 ? -4.503 -13.102 6.075 1.00 91.62 326 GLU A O 1
ATOM 2366 N N . PRO A 1 327 ? -5.969 -13.627 4.449 1.00 91.56 327 PRO A N 1
ATOM 2367 C CA . PRO A 1 327 ? -5.909 -12.303 3.824 1.00 91.56 327 PRO A CA 1
ATOM 2368 C C . PRO A 1 327 ? -6.312 -11.155 4.758 1.00 91.56 327 PRO A C 1
ATOM 2370 O O . PRO A 1 327 ? -5.915 -10.017 4.522 1.00 91.56 327 PRO A O 1
ATOM 2373 N N . PHE A 1 328 ? -7.073 -11.422 5.826 1.00 94.56 328 PHE A N 1
ATOM 2374 C CA . PHE A 1 328 ? -7.448 -10.415 6.823 1.00 94.56 328 PHE A CA 1
ATOM 2375 C C . PHE A 1 328 ? -6.460 -10.324 7.993 1.00 94.56 328 PHE A C 1
ATOM 2377 O O . PHE A 1 328 ? -6.587 -9.414 8.812 1.00 94.56 328 PHE A O 1
ATOM 2384 N N . ARG A 1 329 ? -5.461 -11.208 8.098 1.00 95.38 329 ARG A N 1
ATOM 2385 C CA . ARG A 1 329 ? -4.455 -11.129 9.166 1.00 95.38 329 ARG A CA 1
ATOM 2386 C C . ARG A 1 329 ? -3.453 -10.001 8.877 1.00 95.38 329 ARG A C 1
ATOM 2388 O O . ARG A 1 329 ? -2.965 -9.896 7.751 1.00 95.38 329 ARG A O 1
ATOM 2395 N N . PRO A 1 330 ? -3.104 -9.163 9.869 1.00 96.56 330 PRO A N 1
ATOM 2396 C CA . PRO A 1 330 ? -1.967 -8.263 9.737 1.00 96.56 330 PRO A CA 1
ATOM 2397 C C . PRO A 1 330 ? -0.672 -9.087 9.673 1.00 96.56 330 PRO A C 1
ATOM 2399 O O . PRO A 1 330 ? -0.509 -10.054 10.418 1.00 96.56 330 PRO A O 1
ATOM 2402 N N . SER A 1 331 ? 0.263 -8.696 8.806 1.00 95.25 331 SER A N 1
ATOM 2403 C CA . SER A 1 331 ? 1.593 -9.313 8.710 1.00 95.25 331 SER A CA 1
ATOM 2404 C C . SER A 1 331 ? 2.509 -8.910 9.868 1.00 95.25 331 SER A C 1
ATOM 2406 O O . SER A 1 331 ? 3.460 -9.628 10.169 1.00 95.25 331 SER A O 1
ATOM 2408 N N . ALA A 1 332 ? 2.215 -7.793 10.542 1.00 96.06 332 ALA A N 1
ATOM 2409 C CA . ALA A 1 332 ? 2.875 -7.397 11.779 1.00 96.06 332 ALA A CA 1
ATOM 2410 C C . ALA A 1 332 ? 1.878 -6.825 12.799 1.00 96.06 332 ALA A C 1
ATOM 2412 O O . ALA A 1 332 ? 1.041 -5.980 12.476 1.00 96.06 332 ALA A O 1
ATOM 2413 N N . MET A 1 333 ? 2.030 -7.254 14.054 1.00 96.62 333 MET A N 1
ATOM 2414 C CA . MET A 1 333 ? 1.410 -6.659 15.237 1.00 96.62 333 MET A CA 1
ATOM 2415 C C . MET A 1 333 ? 2.528 -6.264 16.202 1.00 96.62 333 MET A C 1
ATOM 2417 O O . MET A 1 333 ? 3.235 -7.130 16.713 1.00 96.62 333 MET A O 1
ATOM 2421 N N . VAL A 1 334 ? 2.694 -4.965 16.447 1.00 97.31 334 VAL A N 1
ATOM 2422 C CA . VAL A 1 334 ? 3.746 -4.422 17.319 1.00 97.31 334 VAL A CA 1
ATOM 2423 C C . VAL A 1 334 ? 3.093 -3.690 18.494 1.00 97.31 334 VAL A C 1
ATOM 2425 O O . VAL A 1 334 ? 2.417 -2.684 18.264 1.00 97.31 334 VAL A O 1
ATOM 2428 N N . PRO A 1 335 ? 3.267 -4.150 19.746 1.00 96.31 335 PRO A N 1
ATOM 2429 C CA . PRO A 1 335 ? 2.810 -3.413 20.919 1.00 96.31 335 PRO A CA 1
ATOM 2430 C C . PRO A 1 335 ? 3.495 -2.044 21.021 1.00 96.31 335 PRO A C 1
ATOM 2432 O O . PRO A 1 335 ? 4.716 -1.935 20.921 1.00 96.31 335 PRO A O 1
ATOM 2435 N N . THR A 1 336 ? 2.704 -0.998 21.242 1.00 97.00 336 THR A N 1
ATOM 2436 C CA . THR A 1 336 ? 3.148 0.391 21.469 1.00 97.00 336 THR A CA 1
ATOM 2437 C C . THR A 1 336 ? 2.806 0.890 22.882 1.00 97.00 336 THR A C 1
ATOM 2439 O O . THR A 1 336 ? 3.112 2.025 23.239 1.00 97.00 336 THR A O 1
ATOM 2442 N N . GLY A 1 337 ? 2.179 0.036 23.695 1.00 94.75 337 GLY A N 1
ATOM 2443 C CA . GLY A 1 337 ? 1.767 0.253 25.083 1.00 94.75 337 GLY A CA 1
ATOM 2444 C C . GLY A 1 337 ? 0.970 -0.963 25.588 1.00 94.75 337 GLY A C 1
ATOM 2445 O O . GLY A 1 337 ? 0.811 -1.911 24.822 1.00 94.75 337 GLY A O 1
ATOM 2446 N N . PRO A 1 338 ? 0.456 -0.961 26.834 1.00 92.06 338 PRO A N 1
ATOM 2447 C CA . PRO A 1 338 ? -0.226 -2.125 27.420 1.00 92.06 338 PRO A CA 1
ATOM 2448 C C . PRO A 1 338 ? -1.415 -2.644 26.592 1.00 92.06 338 PRO A C 1
ATOM 2450 O O . PRO A 1 338 ? -1.473 -3.829 26.279 1.00 92.06 338 PRO A O 1
ATOM 2453 N N . ASP A 1 339 ? -2.299 -1.739 26.165 1.00 95.56 339 ASP A N 1
ATOM 2454 C CA . ASP A 1 339 ? -3.461 -2.024 25.305 1.00 95.56 339 ASP A CA 1
ATOM 2455 C C . ASP A 1 339 ? -3.351 -1.338 23.931 1.00 95.56 339 ASP A C 1
ATOM 2457 O O . ASP A 1 339 ? -4.347 -1.178 23.218 1.00 95.56 339 ASP A O 1
ATOM 2461 N N . SER A 1 340 ? -2.143 -0.890 23.570 1.00 97.19 340 SER A N 1
ATOM 2462 C CA . SER A 1 340 ? -1.867 -0.106 22.364 1.00 97.19 340 SER A CA 1
ATOM 2463 C C . SER A 1 340 ? -1.060 -0.930 21.366 1.00 97.19 340 SER A C 1
ATOM 2465 O O . SER A 1 340 ? -0.018 -1.484 21.715 1.00 97.19 340 SER A O 1
ATOM 2467 N N . PHE A 1 341 ? -1.511 -0.986 20.114 1.00 98.06 341 PHE A N 1
ATOM 2468 C CA . PHE A 1 341 ? -0.939 -1.846 19.080 1.00 98.06 341 PHE A CA 1
ATOM 2469 C C . PHE A 1 341 ? -0.857 -1.119 17.740 1.00 98.06 341 PHE A C 1
ATOM 2471 O O . PHE A 1 341 ? -1.823 -0.493 17.303 1.00 98.06 341 PHE A O 1
ATOM 2478 N N . ARG A 1 342 ? 0.278 -1.265 17.055 1.00 98.25 342 ARG A N 1
ATOM 2479 C CA . ARG A 1 342 ? 0.402 -1.013 15.620 1.00 98.25 342 ARG A CA 1
ATOM 2480 C C . ARG A 1 342 ? 0.090 -2.298 14.868 1.00 98.25 342 ARG A C 1
ATOM 2482 O O . ARG A 1 342 ? 0.725 -3.321 15.121 1.00 98.25 342 ARG A O 1
ATOM 2489 N N . LEU A 1 343 ? -0.862 -2.231 13.946 1.00 98.12 343 LEU A N 1
ATOM 2490 C CA . LEU A 1 343 ? -1.236 -3.325 13.055 1.00 98.12 343 LEU A CA 1
ATOM 2491 C C . LEU A 1 343 ? -0.916 -2.922 11.615 1.00 98.12 343 LEU A C 1
ATOM 2493 O O . LEU A 1 343 ? -1.374 -1.877 11.151 1.00 98.12 343 LEU A O 1
ATOM 2497 N N . THR A 1 344 ? -0.150 -3.755 10.916 1.00 97.69 344 THR A N 1
ATOM 2498 C CA . THR A 1 344 ? 0.244 -3.548 9.515 1.00 97.69 344 THR A CA 1
ATOM 2499 C C . THR A 1 344 ? -0.138 -4.771 8.694 1.00 97.69 344 THR A C 1
ATOM 2501 O O . THR A 1 344 ? 0.180 -5.896 9.075 1.00 97.69 344 THR A O 1
ATOM 2504 N N . TRP A 1 345 ? -0.794 -4.557 7.555 1.00 96.25 345 TRP A N 1
ATOM 2505 C CA . TRP A 1 345 ? -1.176 -5.614 6.618 1.00 96.25 345 TRP A CA 1
ATOM 2506 C C . TRP A 1 345 ? -0.163 -5.764 5.474 1.00 96.25 345 TRP A C 1
ATOM 2508 O O . TRP A 1 345 ? 0.485 -4.781 5.078 1.00 96.25 345 TRP A O 1
ATOM 2518 N N . PRO A 1 346 ? -0.019 -6.982 4.911 1.00 94.19 346 PRO A N 1
ATOM 2519 C CA . PRO A 1 346 ? 0.879 -7.214 3.790 1.00 94.19 346 PRO A CA 1
ATOM 2520 C C . PRO A 1 346 ? 0.434 -6.399 2.574 1.00 94.19 346 PRO A C 1
ATOM 2522 O O . PRO A 1 346 ? -0.760 -6.163 2.361 1.00 94.19 346 PRO A O 1
ATOM 2525 N N . PHE A 1 347 ? 1.402 -5.960 1.777 1.00 91.81 347 PHE A N 1
ATOM 2526 C CA . PHE A 1 347 ? 1.139 -5.264 0.525 1.00 91.81 347 PHE A CA 1
ATOM 2527 C C . PHE A 1 347 ? 0.321 -6.160 -0.424 1.00 91.81 347 PHE A C 1
ATOM 2529 O O . PHE A 1 347 ? 0.654 -7.327 -0.622 1.00 91.81 347 PHE A O 1
ATOM 2536 N N . THR A 1 348 ? -0.751 -5.617 -1.002 1.00 86.81 348 THR A N 1
ATOM 2537 C CA . THR A 1 348 ? -1.624 -6.309 -1.964 1.00 86.81 348 THR A CA 1
ATOM 2538 C C . THR A 1 348 ? -1.865 -5.409 -3.164 1.00 86.81 348 THR A C 1
ATOM 2540 O O . THR A 1 348 ? -2.286 -4.264 -3.009 1.00 86.81 348 THR A O 1
ATOM 2543 N N . THR A 1 349 ? -1.600 -5.926 -4.359 1.00 73.31 349 THR A N 1
ATOM 2544 C CA . THR A 1 349 ? -1.703 -5.182 -5.620 1.00 73.31 349 THR A CA 1
ATOM 2545 C C . THR A 1 349 ? -3.134 -5.098 -6.152 1.00 73.31 349 THR A C 1
ATOM 2547 O O . THR A 1 349 ? -3.591 -4.033 -6.579 1.00 73.31 349 THR A O 1
ATOM 2550 N N . ALA A 1 350 ? -3.839 -6.228 -6.096 1.00 70.25 350 ALA A N 1
ATOM 2551 C CA . ALA A 1 350 ? -5.244 -6.369 -6.430 1.00 70.25 350 ALA A CA 1
ATOM 2552 C C . ALA A 1 350 ? -6.119 -6.233 -5.169 1.00 70.25 350 ALA A C 1
ATOM 2554 O O . ALA A 1 350 ? -5.752 -6.758 -4.112 1.00 70.25 350 ALA A O 1
ATOM 2555 N N . PRO A 1 351 ? -7.303 -5.600 -5.273 1.00 67.88 351 PRO A N 1
ATOM 2556 C CA . PRO A 1 351 ? -8.340 -5.718 -4.257 1.00 67.88 351 PRO A CA 1
ATOM 2557 C C . PRO A 1 351 ? -8.730 -7.183 -4.055 1.00 67.88 351 PRO A C 1
ATOM 2559 O O . PRO A 1 351 ? -8.820 -7.952 -5.016 1.00 67.88 351 PRO A O 1
ATOM 2562 N N . ILE A 1 352 ? -8.976 -7.567 -2.806 1.00 67.19 352 ILE A N 1
ATOM 2563 C CA . ILE A 1 352 ? -9.335 -8.944 -2.458 1.00 67.19 352 ILE A CA 1
ATOM 2564 C C . ILE A 1 352 ? -10.698 -9.283 -3.078 1.00 67.19 352 ILE A C 1
ATOM 2566 O O . ILE A 1 352 ? -11.606 -8.450 -3.021 1.00 67.19 352 ILE A O 1
ATOM 2570 N N . PRO A 1 353 ? -10.872 -10.483 -3.669 1.00 58.88 353 PRO A N 1
ATOM 2571 C CA . PRO A 1 353 ? -12.175 -10.928 -4.144 1.00 58.88 353 PRO A CA 1
ATOM 2572 C C . PRO A 1 353 ? -13.214 -10.825 -3.025 1.00 58.88 353 PRO A C 1
ATOM 2574 O O . PRO A 1 353 ? -13.034 -11.410 -1.957 1.00 58.88 353 PRO A O 1
ATOM 2577 N N . GLN A 1 354 ? -14.282 -10.063 -3.274 1.00 59.09 354 GLN A N 1
ATOM 2578 C CA . GLN A 1 354 ? -15.359 -9.859 -2.305 1.00 59.09 354 GLN A CA 1
ATOM 2579 C C . GLN A 1 354 ? -15.929 -11.211 -1.844 1.00 59.09 354 GLN A C 1
ATOM 2581 O O . GLN A 1 354 ? -16.106 -12.130 -2.649 1.00 59.09 354 GLN A O 1
ATOM 2586 N N . LEU A 1 355 ? -16.208 -11.322 -0.543 1.00 51.28 355 LEU A N 1
ATOM 2587 C CA . LEU A 1 355 ? -16.848 -12.498 0.045 1.00 51.28 355 LEU A CA 1
ATOM 2588 C C . LEU A 1 355 ? -18.327 -12.516 -0.380 1.00 51.28 355 LEU A C 1
ATOM 2590 O O . LEU A 1 355 ? -19.133 -11.769 0.174 1.00 51.28 355 LEU A O 1
ATOM 2594 N N . ASN A 1 356 ? -18.640 -13.332 -1.392 1.00 45.72 356 ASN A N 1
ATOM 2595 C CA . ASN A 1 356 ? -20.000 -13.578 -1.897 1.00 45.72 356 ASN A CA 1
ATOM 2596 C C . ASN A 1 356 ? -20.776 -14.568 -1.014 1.00 45.72 356 ASN A C 1
ATOM 2598 O O . ASN A 1 356 ? -20.141 -15.539 -0.543 1.00 45.72 356 ASN A O 1
#

Sequence (356 aa):
MVSHQVADPLFSRVQLVSACAKTSGFTHSRIGERMDSNDVFLRARWYGSSDRADVSMGLGHDPSRTVGQHRASIRSTRFGHRPYRPVVLTLLVAALALAAGASLVLRNDGQSGRLDQAPPAAAPMSPFVRAAEDWLSTNLPQSARVIADPTVRAALIRSGFSTSAVTPPGRVVGCEAISFVVVTPALESAAIADDTLAGCVRSALPVAIFGSGAATVRIAETVPAGSHALASQRSRDSSDRTLAGAALAANPAVRAPAAIRTSLTTGYLDLRTATVLAVLAERTVVRITAVTGDPAEIAAGLPARTVDVVLTEGAALAPVLASLSEPFRPSAMVPTGPDSFRLTWPFTTAPIPQLN

Foldseek 3Di:
DDDDDDDDDDPDDDDDDDDDDDDDDDDDDDDDDDDDDDDDDDDPDDDDDDDDDDDDDDDDDDDDDDDDDDDDDDDDDDDDDDDDDDDDDDDDDDDDDDDDDDDDDDDPDDDPPPDCPDPDDPPDDDVQLVVVLVCCLVFDDLQAAEEDAPVSLVSSVVSPRDNVRHDYLVRQPAQVRHFKYWDALVLVVSCVVPVRSVVQVQQWAFQFWGDDDNGIITITTHDPVGPVVQVVQLVVLQVLQLVLLQVLLPQPLEAEDPVVNVCSNRSQAHNLVSVLSVVLSVPWRKYWDDQDQDPGSVVSVHHGQKTKIFTPCLVVNPVSLVPDDDQSHFPDWDDPDDRIIIGGHRDDSGRDPDDD

pLDDT: mean 75.3, std 26.36, range [27.28, 98.56]

Radius of gyration: 33.29 Å; chains: 1; bounding box: 103×98×79 Å